Protein AF-L1IEE9-F1 (afdb_monomer)

InterPro domains:
  IPR002931 Transglutaminase-like [PF01841] (19-134)
  IPR038765 Papain-like cysteine peptidase superfamily [SSF54001] (8-140)

Sequence (238 aa):
MPFLLPTSYADSEHEEVQKVAREIGVGVSDDIQAARAVRDWVRRNICYVLDDKDRRASETLRSREGMCTNKANLQVALLRALGVAAGYVLVNVTREAFRVSGVEETLVGQISEPTVHCFCAVYIERYGRFLHFDGTEDLESLEQENLLLEESEDTGETRYKQDFLRGPLGPVQSNIDHLLAWKFPRKIPQELIEEQNSSYRKRRRLQAETQARSFTRHEEASGAASPNGSSDGLAARS

Secondary structure (DSSP, 8-state):
-GGGS--SS--TTSHHHHHHHHHHTTT--SHHHHHHHHHHHHHHHSEE----TT--HHHHHHH-EE-HHHHHHHHHHHHHHTT--EEEEEEEE-THHHHHTT--HHHHTTS-SSEEEEEEEEEEGGGTEEEEE---S-TTGGGSS--SEEE-TTT--EEE-GGGB-SPPPPPBS--HHHHS-PPPP-S-HHHHHHHHHHHHHHHHHHHHHHHHHHHHHHHHHTT--------------

Organism: Guillardia theta (strain CCMP2712) (NCBI:txid905079)

Radius of gyration: 22.08 Å; Cα contacts (8 Å, |Δi|>4): 384; chains: 1; bounding box: 42×66×80 Å

pLDDT: mean 86.49, std 15.38, range [38.91, 98.88]

Solvent-accessible surface area (backbone atoms only — not comparable to full-atom values): 13260 Å² total; per-residue (Å²): 115,68,31,48,53,63,48,88,34,23,40,19,81,40,68,69,38,34,52,52,22,54,63,62,47,63,90,51,87,50,58,56,50,44,50,49,48,46,26,54,45,43,20,75,60,36,46,60,30,81,65,78,65,75,44,30,15,61,53,29,64,72,69,30,44,30,32,44,49,22,50,23,23,29,46,29,14,30,36,21,44,66,72,33,39,23,26,35,32,43,32,32,25,38,53,63,48,43,47,60,70,66,46,54,68,86,54,48,77,72,54,57,77,65,33,83,45,42,31,23,28,36,52,31,74,97,73,75,42,72,44,37,42,60,35,63,66,40,74,67,46,73,75,43,98,62,52,62,60,45,67,38,89,90,67,57,34,42,41,71,46,71,88,35,50,54,75,72,73,46,73,79,33,60,72,61,57,81,69,50,73,61,83,72,85,78,87,71,61,66,66,62,44,50,53,50,32,49,51,39,52,52,51,55,51,54,50,55,55,49,55,54,53,53,52,54,53,53,52,59,62,61,72,73,72,83,82,97,76,89,82,86,80,90,81,88,82,136

Foldseek 3Di:
DLLLDADQQLRLVDPVLLVVLVVLCVVPDFLLSSLVSLLLCLLQQAFEAPDALPHHLVRSNVVSYYHQNNSQSVSSSSCSSVVWRKFKKKFWWALVLVVLLPQDPVVSVVDDPGDIGMAMWTQGVVVRGIAGRRSRRHVVSVVPPDDQWDADPVRRGTDGDPNTGDDDMDDTDSDDVVVSVDDDDDPDDPVSSVVRRVVRVVVSVVVVVVVVVVVVVVVVVVVVDDDPDDDDDDDDDD

Nearest PDB structures (foldseek):
  3isr-assembly1_B  TM=8.641E-01  e=1.710E-08  Cytophaga hutchinsonii ATCC 33406
  9crn-assembly1_A  TM=7.637E-01  e=7.979E-05  Streptococcus pyogenes NZ131
  3s3j-assembly1_A  TM=7.320E-01  e=3.424E-04  Homo sapiens
  6kzb-assembly2_C  TM=7.246E-01  e=7.510E-03  Homo sapiens
  1ex0-assembly1_B  TM=5.413E-01  e=2.631E-03  Homo sapiens

Structure (mmCIF, N/CA/C/O backbone):
data_AF-L1IEE9-F1
#
_entry.id   AF-L1IEE9-F1
#
loop_
_atom_site.group_PDB
_atom_site.id
_atom_site.type_symbol
_atom_site.label_atom_id
_atom_site.label_alt_id
_atom_site.label_comp_id
_atom_site.label_asym_id
_atom_site.label_entity_id
_atom_site.label_seq_id
_atom_site.pdbx_PDB_ins_code
_atom_site.Cartn_x
_atom_site.Cartn_y
_atom_site.Cartn_z
_atom_site.occupancy
_atom_site.B_iso_or_equiv
_atom_site.auth_seq_id
_atom_site.auth_comp_id
_atom_site.auth_asym_id
_atom_site.auth_atom_id
_atom_site.pdbx_PDB_model_num
ATOM 1 N N . MET A 1 1 ? -19.064 -9.144 8.661 1.00 68.25 1 MET A N 1
ATOM 2 C CA . MET A 1 1 ? -18.772 -8.256 7.514 1.00 68.25 1 MET A CA 1
ATOM 3 C C . MET A 1 1 ? -17.497 -8.734 6.828 1.00 68.25 1 MET A C 1
ATOM 5 O O . MET A 1 1 ? -16.486 -8.808 7.515 1.00 68.25 1 MET A O 1
ATOM 9 N N . PRO A 1 2 ? -17.507 -9.071 5.524 1.00 93.94 2 PRO A N 1
ATOM 10 C CA . PRO A 1 2 ? -16.338 -9.645 4.841 1.00 93.94 2 PRO A CA 1
ATOM 11 C C . PRO A 1 2 ? -15.118 -8.705 4.804 1.00 93.94 2 PRO A C 1
ATOM 13 O O . PRO A 1 2 ? -13.990 -9.173 4.729 1.00 93.94 2 PRO A O 1
ATOM 16 N N . PHE A 1 3 ? -15.325 -7.391 4.927 1.00 98.12 3 PHE A N 1
ATOM 17 C CA . PHE A 1 3 ? -14.273 -6.364 4.946 1.00 98.12 3 PHE A CA 1
ATOM 18 C C . PHE A 1 3 ? -13.457 -6.280 6.245 1.00 98.12 3 PHE A C 1
ATOM 20 O O . PHE A 1 3 ? -12.533 -5.477 6.310 1.00 98.12 3 PHE A O 1
ATOM 27 N N . LEU A 1 4 ? -13.791 -7.085 7.259 1.00 98.19 4 LEU A N 1
ATOM 28 C CA . LEU A 1 4 ? -13.032 -7.212 8.512 1.00 98.19 4 LEU A CA 1
ATOM 29 C C . LEU A 1 4 ? -12.263 -8.534 8.611 1.00 98.19 4 LEU A C 1
ATOM 31 O O . LEU A 1 4 ? -11.418 -8.684 9.484 1.00 98.19 4 LEU A O 1
ATOM 35 N N . LEU A 1 5 ? -12.568 -9.503 7.744 1.00 98.19 5 LEU A N 1
ATOM 36 C CA . LEU A 1 5 ? -12.004 -10.846 7.838 1.00 98.19 5 LEU A CA 1
ATOM 37 C C . LEU A 1 5 ? -10.617 -10.911 7.182 1.00 98.19 5 LEU A C 1
ATOM 39 O O . LEU A 1 5 ? -10.390 -10.227 6.177 1.00 98.19 5 LEU A O 1
ATOM 43 N N . PRO A 1 6 ? -9.698 -11.747 7.691 1.00 98.19 6 PRO A N 1
ATOM 44 C CA . PRO A 1 6 ? -8.441 -12.017 7.005 1.00 98.19 6 PRO A CA 1
ATOM 45 C C . PRO A 1 6 ? -8.682 -12.713 5.655 1.00 98.19 6 PRO A C 1
ATOM 47 O O . PRO A 1 6 ? -9.719 -13.335 5.415 1.00 98.19 6 PRO A O 1
ATOM 50 N N . THR A 1 7 ? -7.700 -12.612 4.764 1.00 97.75 7 THR A N 1
ATOM 51 C CA . THR A 1 7 ? -7.634 -13.341 3.481 1.00 97.75 7 THR A CA 1
ATOM 52 C C . THR A 1 7 ? -6.245 -13.955 3.321 1.00 97.75 7 THR A C 1
ATOM 54 O O . THR A 1 7 ? -5.389 -13.753 4.183 1.00 97.75 7 THR A O 1
ATOM 57 N N . SER A 1 8 ? -5.991 -14.686 2.230 1.00 96.62 8 SER A N 1
ATOM 58 C CA . SER A 1 8 ? -4.691 -15.341 2.029 1.00 96.62 8 SER A CA 1
ATOM 59 C C . SER A 1 8 ? -3.544 -14.334 1.942 1.00 96.62 8 SER A C 1
ATOM 61 O O . SER A 1 8 ? -2.448 -14.625 2.419 1.00 96.62 8 SER A O 1
ATOM 63 N N . TYR A 1 9 ? -3.795 -13.158 1.351 1.00 97.12 9 TYR A N 1
ATOM 64 C CA . TYR A 1 9 ? -2.778 -12.117 1.175 1.00 97.12 9 TYR A CA 1
ATOM 65 C C . TYR A 1 9 ? -2.918 -10.917 2.122 1.00 97.12 9 TYR A C 1
ATOM 67 O O . TYR A 1 9 ? -1.918 -10.249 2.370 1.00 97.12 9 TYR A 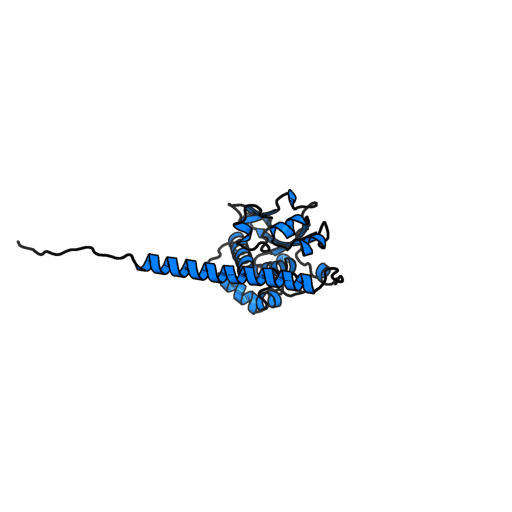O 1
ATOM 75 N N . ALA A 1 10 ? -4.097 -10.656 2.694 1.00 98.06 10 ALA A N 1
ATOM 76 C CA . ALA A 1 10 ? -4.253 -9.751 3.839 1.00 98.06 10 ALA A CA 1
ATOM 77 C C . ALA A 1 10 ? -4.497 -10.556 5.121 1.00 98.06 10 ALA A C 1
ATOM 79 O O . ALA A 1 10 ? -5.629 -10.679 5.597 1.00 98.06 10 ALA A O 1
ATOM 80 N N . ASP A 1 11 ? -3.418 -11.113 5.665 1.00 98.12 11 ASP A N 1
ATOM 81 C CA . ASP A 1 11 ? -3.387 -11.930 6.876 1.00 98.12 11 ASP A CA 1
ATOM 82 C C . ASP A 1 11 ? -3.425 -11.064 8.150 1.00 98.12 11 ASP A C 1
ATOM 84 O O . ASP A 1 11 ? -2.489 -11.034 8.943 1.00 98.12 11 ASP A O 1
ATOM 88 N N . SER A 1 12 ? -4.538 -10.349 8.359 1.00 98.62 12 SER A N 1
ATOM 89 C CA . SER A 1 12 ? -4.737 -9.397 9.472 1.00 98.62 12 SER A CA 1
ATOM 90 C C . SER A 1 12 ? -4.673 -10.008 10.877 1.00 98.62 12 SER A C 1
ATOM 92 O O . SER A 1 12 ? -4.545 -9.283 11.861 1.00 98.62 12 SER A O 1
ATOM 94 N N . GLU A 1 13 ? -4.767 -11.332 10.991 1.00 98.44 13 GLU A N 1
ATOM 95 C CA . GLU A 1 13 ? -4.623 -12.061 12.257 1.00 98.44 13 GLU A CA 1
ATOM 96 C C . GLU A 1 13 ? -3.166 -12.419 12.585 1.00 98.44 13 GLU A C 1
ATOM 98 O O . GLU A 1 13 ? -2.884 -12.901 13.678 1.00 98.44 13 GLU A O 1
ATOM 103 N N . HIS A 1 14 ? -2.224 -12.163 11.671 1.00 98.69 14 HIS A N 1
ATOM 104 C CA . HIS A 1 14 ? -0.808 -12.417 11.909 1.00 98.69 14 HIS A CA 1
ATOM 105 C C . HIS A 1 14 ? -0.263 -11.509 13.024 1.00 98.69 14 HIS A C 1
ATOM 107 O O . HIS A 1 14 ? -0.462 -10.292 13.006 1.00 98.69 14 HIS A O 1
ATOM 113 N N . GLU A 1 15 ? 0.487 -12.081 13.970 1.00 98.56 15 GLU A N 1
ATOM 114 C CA . GLU A 1 15 ? 0.925 -11.392 15.195 1.00 98.56 15 GLU A CA 1
ATOM 115 C C . GLU A 1 15 ? 1.706 -10.097 14.920 1.00 98.56 15 GLU A C 1
ATOM 117 O O . GLU A 1 15 ? 1.434 -9.062 15.531 1.00 98.56 15 GLU A O 1
ATOM 122 N N . GLU A 1 16 ? 2.645 -10.124 13.966 1.00 98.50 16 GLU A N 1
ATOM 123 C CA . GLU A 1 16 ? 3.417 -8.935 13.569 1.00 98.50 16 GLU A CA 1
ATOM 124 C C . GLU A 1 16 ? 2.537 -7.829 12.968 1.00 98.50 16 GLU A C 1
ATOM 126 O O . GLU A 1 16 ? 2.744 -6.652 13.266 1.00 98.50 16 GLU A O 1
ATOM 131 N N . VAL A 1 17 ? 1.528 -8.196 12.168 1.00 98.81 17 VAL A N 1
ATOM 132 C CA . VAL A 1 17 ? 0.589 -7.238 11.567 1.00 98.81 17 VAL A CA 1
ATOM 133 C C . VAL A 1 17 ? -0.249 -6.596 12.665 1.00 98.81 17 VAL A C 1
ATOM 135 O O . VAL A 1 17 ? -0.340 -5.374 12.725 1.00 98.81 17 VAL A O 1
ATOM 138 N N . GLN A 1 18 ? -0.794 -7.391 13.589 1.00 98.75 18 GLN A N 1
ATOM 139 C CA . GLN A 1 18 ? -1.563 -6.864 14.715 1.00 98.75 18 GLN A CA 1
ATOM 140 C C . GLN A 1 18 ? -0.723 -5.981 15.642 1.00 98.75 18 GLN A C 1
ATOM 142 O O . GLN A 1 18 ? -1.221 -4.982 16.161 1.00 98.75 18 GLN A O 1
ATOM 147 N N . LYS A 1 19 ? 0.547 -6.335 15.868 1.00 98.69 19 LYS A N 1
ATOM 148 C CA . LYS A 1 19 ? 1.468 -5.523 16.666 1.00 98.69 19 LYS A CA 1
ATOM 149 C C . LYS A 1 19 ? 1.648 -4.139 16.045 1.00 98.69 19 LYS A C 1
ATOM 151 O O . LYS A 1 19 ? 1.397 -3.147 16.721 1.00 98.69 19 LYS A O 1
ATOM 156 N N . VAL A 1 20 ? 2.010 -4.082 14.765 1.00 98.75 20 VAL A N 1
ATOM 157 C CA . VAL A 1 20 ? 2.212 -2.813 14.051 1.00 98.75 20 VAL A CA 1
ATOM 158 C C . VAL A 1 20 ? 0.908 -2.027 13.935 1.00 98.75 20 VAL A C 1
ATOM 160 O O . VAL A 1 20 ? 0.905 -0.816 14.125 1.00 98.75 20 VAL A O 1
ATOM 163 N N . ALA A 1 21 ? -0.219 -2.701 13.702 1.00 98.75 21 ALA A N 1
ATOM 164 C CA . ALA A 1 21 ? -1.533 -2.071 13.695 1.00 98.75 21 ALA A CA 1
ATOM 165 C C . ALA A 1 21 ? -1.821 -1.358 15.025 1.00 98.75 21 ALA A C 1
ATOM 167 O O . ALA A 1 21 ? -2.138 -0.172 15.019 1.00 98.75 21 ALA A O 1
ATOM 168 N N . ARG A 1 22 ? -1.624 -2.031 16.169 1.00 98.44 22 ARG A N 1
ATOM 169 C CA . ARG A 1 22 ? -1.796 -1.421 17.500 1.00 98.44 22 ARG A CA 1
ATOM 170 C C . ARG A 1 22 ? -0.866 -0.233 17.734 1.00 98.44 22 ARG A C 1
ATOM 172 O O . ARG A 1 22 ? -1.300 0.744 18.330 1.00 98.44 22 ARG A O 1
ATOM 179 N N . GLU A 1 23 ? 0.382 -0.310 17.271 1.00 98.44 23 GLU A N 1
ATOM 180 C CA . GLU A 1 23 ? 1.341 0.800 17.363 1.00 98.44 23 GLU A CA 1
ATOM 181 C C . GLU A 1 23 ? 0.868 2.022 16.560 1.00 98.44 23 GLU A C 1
ATOM 183 O O . GLU A 1 23 ? 0.918 3.141 17.064 1.00 98.44 23 GLU A O 1
ATOM 188 N N . ILE A 1 24 ? 0.352 1.813 15.344 1.00 98.31 24 ILE A N 1
ATOM 189 C CA . ILE A 1 24 ? -0.222 2.883 14.509 1.00 98.31 24 ILE A CA 1
ATOM 190 C C . ILE A 1 24 ? -1.509 3.445 15.130 1.00 98.31 24 ILE A C 1
ATOM 192 O O . ILE A 1 24 ? -1.759 4.643 15.044 1.00 98.31 24 ILE A O 1
ATOM 196 N N . GLY A 1 25 ? -2.327 2.589 15.747 1.00 97.25 25 GLY A N 1
ATOM 197 C CA . GLY A 1 25 ? -3.622 2.950 16.325 1.00 97.25 25 GLY A CA 1
ATOM 198 C C . GLY A 1 25 ? -3.555 3.778 17.611 1.00 97.25 25 GLY A C 1
ATOM 199 O O . GLY A 1 25 ? -4.597 4.197 18.113 1.00 97.25 25 GLY A O 1
ATOM 200 N N . VAL A 1 26 ? -2.368 4.033 18.170 1.00 96.38 26 VAL A N 1
ATOM 201 C CA . VAL A 1 26 ? -2.229 4.879 19.363 1.00 96.38 26 VAL A CA 1
ATOM 202 C C . VAL A 1 26 ? -2.710 6.299 19.051 1.00 96.38 26 VAL A C 1
ATOM 204 O O . VAL A 1 26 ? -2.165 6.978 18.188 1.00 96.38 26 VAL A O 1
ATOM 207 N N . GLY A 1 27 ? -3.730 6.761 19.780 1.00 91.75 27 GLY A N 1
ATOM 208 C CA . GLY A 1 27 ? -4.302 8.102 19.611 1.00 91.75 27 GLY A CA 1
ATOM 209 C C . GLY A 1 27 ? -5.268 8.249 18.430 1.00 91.75 27 GLY A C 1
ATOM 210 O O . GLY A 1 27 ? -5.826 9.327 18.249 1.00 91.75 27 GLY A O 1
ATOM 211 N N . VAL A 1 28 ? -5.506 7.183 17.660 1.00 94.06 28 VAL A N 1
ATOM 212 C CA . VAL A 1 28 ? -6.535 7.150 16.615 1.00 94.06 28 VAL A CA 1
ATOM 213 C C . VAL A 1 28 ? -7.906 6.997 17.267 1.00 94.06 28 VAL A C 1
ATOM 215 O O . VAL A 1 28 ? -8.121 6.087 18.066 1.00 94.06 28 VAL A O 1
ATOM 218 N N . SER A 1 29 ? -8.833 7.890 16.925 1.00 92.06 29 SER A N 1
ATOM 219 C CA . SER A 1 29 ? -10.165 7.944 17.551 1.00 92.06 29 SER A CA 1
ATOM 220 C C . SER A 1 29 ? -11.325 7.590 16.619 1.00 92.06 29 SER A C 1
ATOM 222 O O . SER A 1 29 ? -12.422 7.322 17.104 1.00 92.06 29 SER A O 1
ATOM 224 N N . ASP A 1 30 ? -11.091 7.544 15.306 1.00 95.56 30 ASP A N 1
ATOM 225 C CA . ASP A 1 30 ? -12.100 7.209 14.301 1.00 95.56 30 ASP A CA 1
ATOM 226 C C . ASP A 1 30 ? -11.493 6.494 13.075 1.00 95.56 30 ASP A C 1
ATOM 228 O O . ASP A 1 30 ? -10.273 6.348 12.936 1.00 95.56 30 ASP A O 1
ATOM 232 N N . ASP A 1 31 ? -12.367 6.006 12.193 1.00 96.81 31 ASP A N 1
ATOM 233 C CA . ASP A 1 31 ? -12.014 5.253 10.986 1.00 96.81 31 ASP A CA 1
ATOM 234 C C . ASP A 1 31 ? -11.252 6.084 9.938 1.00 96.81 31 ASP A C 1
ATOM 236 O O . ASP A 1 31 ? -10.360 5.552 9.273 1.00 96.81 31 ASP A O 1
ATOM 240 N N . ILE A 1 32 ? -11.527 7.386 9.823 1.00 96.88 32 ILE A N 1
ATOM 241 C CA . ILE A 1 32 ? -10.786 8.309 8.952 1.00 96.88 32 ILE A CA 1
ATOM 242 C C . ILE A 1 32 ? -9.350 8.473 9.454 1.00 96.88 32 ILE A C 1
ATOM 244 O O . ILE A 1 32 ? -8.401 8.376 8.673 1.00 96.88 32 ILE A O 1
ATOM 248 N N . GLN A 1 33 ? -9.168 8.707 10.752 1.00 97.19 33 GLN A N 1
ATOM 249 C CA . GLN A 1 33 ? -7.854 8.824 11.374 1.00 97.19 33 GLN A CA 1
ATOM 250 C C . GLN A 1 33 ? -7.068 7.523 11.217 1.00 97.19 33 GLN A C 1
ATOM 252 O O . GLN A 1 33 ? -5.892 7.573 10.856 1.00 97.19 33 GLN A O 1
ATOM 257 N N . ALA A 1 34 ? -7.716 6.367 11.393 1.00 98.19 34 ALA A N 1
ATOM 258 C CA . ALA A 1 34 ? -7.097 5.068 11.149 1.00 98.19 34 ALA A CA 1
ATOM 259 C C . ALA A 1 34 ? -6.653 4.925 9.686 1.00 98.19 34 ALA A C 1
ATOM 261 O O . ALA A 1 34 ? -5.510 4.552 9.416 1.00 98.19 34 ALA A O 1
ATOM 262 N N . ALA A 1 35 ? -7.533 5.264 8.739 1.00 98.19 35 ALA A N 1
ATOM 263 C CA . ALA A 1 35 ? -7.256 5.189 7.310 1.00 98.19 35 ALA A CA 1
ATOM 264 C C . ALA A 1 35 ? -6.040 6.036 6.914 1.00 98.19 35 ALA A C 1
ATOM 266 O O . ALA A 1 35 ? -5.141 5.538 6.230 1.00 98.19 35 ALA A O 1
ATOM 267 N N . ARG A 1 36 ? -5.974 7.283 7.395 1.00 96.69 36 ARG A N 1
ATOM 268 C CA . ARG A 1 36 ? -4.852 8.203 7.153 1.00 96.69 36 ARG A CA 1
ATOM 269 C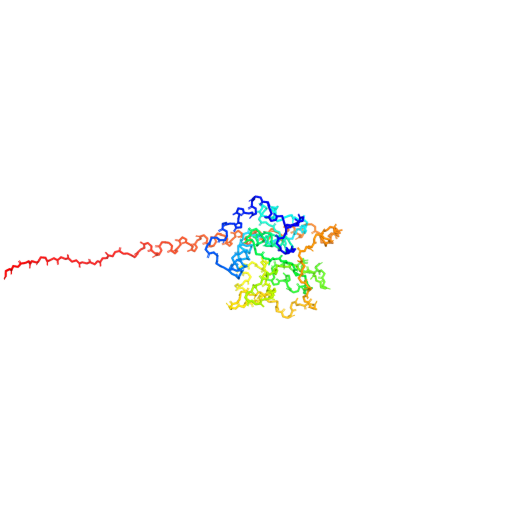 C . ARG A 1 36 ? -3.568 7.707 7.810 1.00 96.69 36 ARG A C 1
ATOM 271 O O . ARG A 1 36 ? -2.558 7.564 7.127 1.00 96.69 36 ARG A O 1
ATOM 278 N N . ALA A 1 37 ? -3.616 7.366 9.098 1.00 97.38 37 ALA A N 1
ATOM 279 C CA . ALA A 1 37 ? -2.445 6.921 9.850 1.00 97.38 37 ALA A CA 1
ATOM 280 C C . ALA A 1 37 ? -1.815 5.661 9.239 1.00 97.38 37 ALA A C 1
ATOM 282 O O . ALA A 1 37 ? -0.598 5.609 9.045 1.00 97.38 37 ALA A O 1
ATOM 283 N N . VAL A 1 38 ? -2.635 4.669 8.871 1.00 98.50 38 VAL A N 1
ATOM 284 C CA . VAL A 1 38 ? -2.151 3.438 8.235 1.00 98.50 38 VAL A CA 1
ATOM 285 C C . VAL A 1 38 ? -1.627 3.712 6.825 1.00 98.50 38 VAL A C 1
ATOM 287 O O . VAL A 1 38 ? -0.539 3.239 6.494 1.00 98.50 38 VAL A O 1
ATOM 290 N N . ARG A 1 39 ? -2.339 4.492 5.998 1.00 97.25 39 ARG A N 1
ATOM 291 C CA . ARG A 1 39 ? -1.866 4.884 4.658 1.00 97.25 39 ARG A CA 1
ATOM 292 C C . ARG A 1 39 ? -0.498 5.555 4.742 1.00 97.25 39 ARG A C 1
ATOM 294 O O . ARG A 1 39 ? 0.439 5.125 4.074 1.00 97.25 39 ARG A O 1
ATOM 301 N N . ASP A 1 40 ? -0.363 6.566 5.591 1.00 95.06 40 ASP A N 1
ATOM 302 C CA . ASP A 1 40 ? 0.868 7.344 5.722 1.00 95.06 40 ASP A CA 1
ATOM 303 C C . ASP A 1 40 ? 1.997 6.505 6.319 1.00 95.06 40 ASP A C 1
ATOM 305 O O . ASP A 1 40 ? 3.164 6.677 5.961 1.00 95.06 40 ASP A O 1
ATOM 309 N N . TRP A 1 41 ? 1.677 5.563 7.208 1.00 96.75 41 TRP A N 1
ATOM 310 C CA . TRP A 1 41 ? 2.644 4.578 7.673 1.00 96.75 41 TRP A CA 1
ATOM 311 C C . TRP A 1 41 ? 3.128 3.692 6.519 1.00 96.75 41 TRP A C 1
ATOM 313 O O . TRP A 1 41 ? 4.337 3.554 6.348 1.00 96.75 41 TRP A O 1
ATOM 323 N N . VAL A 1 42 ? 2.237 3.155 5.678 1.00 97.12 42 VAL A N 1
ATOM 324 C CA . VAL A 1 42 ? 2.606 2.317 4.519 1.00 97.12 42 VAL A CA 1
ATOM 325 C C . VAL A 1 42 ? 3.430 3.096 3.488 1.00 97.12 42 VAL A C 1
ATOM 327 O O . VAL A 1 42 ? 4.417 2.560 2.975 1.00 97.12 42 VAL A O 1
ATOM 330 N N . ARG A 1 43 ? 3.081 4.359 3.210 1.00 93.06 43 ARG A N 1
ATOM 331 C CA . ARG A 1 43 ? 3.855 5.252 2.326 1.00 93.06 43 ARG A CA 1
ATOM 332 C C . ARG A 1 43 ? 5.282 5.456 2.832 1.00 93.06 43 ARG A C 1
ATOM 334 O O . ARG A 1 43 ? 6.225 5.387 2.055 1.00 93.06 43 ARG A O 1
ATOM 341 N N . ARG A 1 44 ? 5.452 5.660 4.142 1.00 91.81 44 ARG A N 1
ATOM 342 C CA . ARG A 1 44 ? 6.769 5.894 4.762 1.00 91.81 44 ARG A CA 1
ATOM 343 C C . ARG A 1 44 ? 7.611 4.635 4.904 1.00 91.81 44 ARG A C 1
ATOM 345 O O . ARG A 1 44 ? 8.825 4.682 4.747 1.00 91.81 44 ARG A O 1
ATOM 352 N N . ASN A 1 45 ? 6.979 3.520 5.252 1.00 93.88 45 ASN A N 1
ATOM 353 C CA . ASN A 1 45 ? 7.688 2.345 5.751 1.00 93.88 45 ASN A CA 1
ATOM 354 C C . ASN A 1 45 ? 7.908 1.256 4.702 1.00 93.88 45 ASN A C 1
ATOM 356 O O . ASN A 1 45 ? 8.669 0.331 4.974 1.00 93.88 45 ASN A O 1
ATOM 360 N N . ILE A 1 46 ? 7.244 1.332 3.545 1.00 94.69 46 ILE A N 1
ATOM 361 C CA . ILE A 1 46 ? 7.315 0.299 2.506 1.00 94.69 46 ILE A CA 1
ATOM 362 C C . ILE A 1 46 ? 7.830 0.922 1.215 1.00 94.69 46 ILE A C 1
ATOM 364 O O . ILE A 1 46 ? 7.130 1.716 0.587 1.00 94.69 46 ILE A O 1
ATOM 368 N N . CYS A 1 47 ? 9.062 0.601 0.825 1.00 93.06 47 CYS A N 1
ATOM 369 C CA . CYS A 1 47 ? 9.652 1.053 -0.434 1.00 93.06 47 CYS A CA 1
ATOM 370 C C . CYS A 1 47 ? 8.903 0.440 -1.620 1.00 93.06 47 CYS A C 1
ATOM 372 O O . CYS A 1 47 ? 8.649 -0.769 -1.645 1.00 93.06 47 CYS A O 1
ATOM 374 N N . TYR A 1 48 ? 8.529 1.278 -2.587 1.00 91.88 48 TYR A N 1
ATOM 375 C CA . TYR A 1 48 ? 7.959 0.781 -3.828 1.00 91.88 48 TYR A CA 1
ATOM 376 C C . TYR A 1 48 ? 9.043 0.077 -4.645 1.00 91.88 48 TYR A C 1
ATOM 378 O O . TYR A 1 48 ? 10.080 0.661 -4.940 1.00 91.88 48 TYR A O 1
ATOM 386 N N . VAL A 1 49 ? 8.797 -1.173 -5.020 1.00 92.12 49 VAL A N 1
ATOM 387 C CA . VAL A 1 49 ? 9.655 -1.945 -5.928 1.00 92.12 49 VAL A CA 1
ATOM 388 C C . VAL A 1 49 ? 8.777 -2.727 -6.892 1.00 92.12 49 VAL A C 1
ATOM 390 O O . VAL A 1 49 ? 7.645 -3.085 -6.571 1.00 92.12 49 VAL A O 1
ATOM 393 N N . LEU A 1 50 ? 9.297 -3.013 -8.076 1.00 89.44 50 LEU A N 1
ATOM 394 C CA . LEU A 1 50 ? 8.680 -3.928 -9.020 1.00 89.44 50 LEU A CA 1
ATOM 395 C C . LEU A 1 50 ? 8.973 -5.362 -8.594 1.00 89.44 50 LEU A C 1
ATOM 397 O O . LEU A 1 50 ? 10.117 -5.816 -8.625 1.00 89.44 50 LEU A O 1
ATOM 401 N N . ASP A 1 51 ? 7.930 -6.081 -8.202 1.00 83.75 51 ASP A N 1
ATOM 402 C CA . ASP A 1 51 ? 8.056 -7.385 -7.561 1.00 83.75 51 ASP A CA 1
ATOM 403 C C . ASP A 1 51 ? 6.851 -8.281 -7.856 1.00 83.75 51 ASP A C 1
ATOM 405 O O . ASP A 1 51 ? 5.958 -7.910 -8.619 1.00 83.75 51 ASP A O 1
ATOM 409 N N . ASP A 1 52 ? 6.849 -9.490 -7.301 1.00 82.69 52 ASP A N 1
ATOM 410 C CA . ASP A 1 52 ? 5.719 -10.392 -7.426 1.00 82.69 52 ASP A CA 1
ATOM 411 C C . ASP A 1 52 ? 4.544 -9.895 -6.576 1.00 82.69 52 ASP A C 1
ATOM 413 O O . ASP A 1 52 ? 4.658 -9.531 -5.401 1.00 82.69 52 ASP A O 1
ATOM 417 N N . LYS A 1 53 ? 3.362 -9.918 -7.190 1.00 81.75 53 LYS A N 1
ATOM 418 C CA . LYS A 1 53 ? 2.107 -9.481 -6.571 1.00 81.75 53 LYS A CA 1
ATOM 419 C C . LYS A 1 53 ? 1.608 -10.409 -5.452 1.00 81.75 53 LYS A C 1
ATOM 421 O O . LYS A 1 53 ? 0.669 -10.043 -4.754 1.00 81.75 53 LYS A O 1
ATOM 426 N N . ASP A 1 54 ? 2.188 -11.601 -5.293 1.00 84.31 54 ASP A N 1
ATOM 427 C CA . ASP A 1 54 ? 1.684 -12.693 -4.448 1.00 84.31 54 ASP A CA 1
ATOM 428 C C . ASP A 1 54 ? 2.356 -12.786 -3.066 1.00 84.31 54 ASP A C 1
ATOM 430 O O . ASP A 1 54 ? 2.416 -13.862 -2.475 1.00 84.31 54 ASP A O 1
ATOM 434 N N . ARG A 1 55 ? 2.807 -11.658 -2.505 1.00 92.00 55 ARG A N 1
ATOM 435 C CA . ARG A 1 55 ? 3.233 -11.604 -1.096 1.00 92.00 55 ARG A CA 1
ATOM 436 C C . ARG A 1 55 ? 2.072 -11.334 -0.158 1.00 92.00 55 ARG A C 1
ATOM 438 O O . ARG A 1 55 ? 1.231 -10.466 -0.422 1.00 92.00 55 ARG A O 1
ATOM 445 N N . ARG A 1 56 ? 2.087 -12.028 0.977 1.00 96.81 56 ARG A N 1
ATOM 446 C CA . ARG A 1 56 ? 1.225 -11.738 2.124 1.00 96.81 56 ARG A CA 1
ATOM 447 C C . ARG A 1 56 ? 1.573 -10.379 2.732 1.00 96.81 56 ARG A C 1
ATOM 449 O O . ARG A 1 56 ? 2.683 -9.859 2.560 1.00 96.81 56 ARG A O 1
ATOM 456 N N . ALA A 1 57 ? 0.637 -9.807 3.479 1.00 98.12 57 ALA A N 1
ATOM 457 C CA . ALA A 1 57 ? 0.858 -8.570 4.211 1.00 98.12 57 ALA A CA 1
ATOM 458 C C . ALA A 1 57 ? 2.008 -8.724 5.216 1.00 98.12 57 ALA A C 1
ATOM 460 O O . ALA A 1 57 ? 2.905 -7.883 5.235 1.00 98.12 57 ALA A O 1
ATOM 461 N N . SER A 1 58 ? 2.052 -9.825 5.971 1.00 98.50 58 SER A N 1
ATOM 462 C CA . SER A 1 58 ? 3.162 -10.139 6.889 1.00 98.50 58 SER A CA 1
ATOM 463 C C . SER A 1 58 ? 4.534 -10.221 6.199 1.00 98.50 58 SER A C 1
ATOM 465 O O . SER A 1 58 ? 5.543 -9.765 6.733 1.00 98.50 58 SER A O 1
ATOM 467 N N . GLU A 1 59 ? 4.603 -10.757 4.981 1.00 97.94 59 GLU A N 1
ATOM 468 C CA . GLU A 1 59 ? 5.843 -10.815 4.195 1.00 97.94 59 GLU A CA 1
ATOM 469 C C . GLU A 1 59 ? 6.274 -9.429 3.721 1.00 97.94 59 GLU A C 1
ATOM 471 O O . GLU A 1 59 ? 7.442 -9.073 3.861 1.00 97.94 59 GLU A O 1
ATOM 476 N N . THR A 1 60 ? 5.322 -8.628 3.239 1.00 97.81 60 THR A N 1
ATOM 477 C CA . THR A 1 60 ? 5.553 -7.232 2.833 1.00 97.81 60 THR A CA 1
ATOM 478 C C . THR A 1 60 ? 6.021 -6.382 4.017 1.00 97.81 60 THR A C 1
ATOM 480 O O . THR A 1 60 ? 6.915 -5.546 3.888 1.00 97.81 60 THR A O 1
ATOM 483 N N . LEU A 1 61 ? 5.449 -6.618 5.200 1.00 98.38 61 LEU A N 1
ATOM 484 C CA . LEU A 1 61 ? 5.840 -5.956 6.439 1.00 98.38 61 LEU A CA 1
ATOM 485 C C . LEU A 1 61 ? 7.288 -6.283 6.833 1.00 98.38 61 LEU A C 1
ATOM 487 O O . LEU A 1 61 ? 8.025 -5.391 7.257 1.00 98.38 61 LEU A O 1
ATOM 491 N N . ARG A 1 62 ? 7.704 -7.545 6.683 1.00 97.94 62 ARG A N 1
ATOM 492 C CA . ARG A 1 62 ? 9.073 -7.984 6.989 1.00 97.94 62 ARG A CA 1
ATOM 493 C C . ARG A 1 62 ? 10.088 -7.496 5.960 1.00 97.94 62 ARG A C 1
ATOM 495 O O . ARG A 1 62 ? 11.154 -7.034 6.354 1.00 97.94 62 ARG A O 1
ATOM 502 N N . SER A 1 63 ? 9.766 -7.571 4.666 1.00 96.25 63 SER A N 1
ATOM 503 C CA . SER A 1 63 ? 10.668 -7.125 3.595 1.00 96.25 63 SER A CA 1
ATOM 504 C C . SER A 1 63 ? 10.809 -5.607 3.534 1.00 96.25 63 SER A C 1
ATOM 506 O O . SER A 1 63 ? 11.836 -5.125 3.071 1.00 96.25 63 SER A O 1
ATOM 508 N N . ARG A 1 64 ? 9.785 -4.862 3.983 1.00 95.88 64 ARG A N 1
ATOM 509 C CA . ARG A 1 64 ? 9.670 -3.399 3.837 1.00 95.88 64 ARG A CA 1
ATOM 510 C C . ARG A 1 64 ? 9.677 -2.932 2.380 1.00 95.88 64 ARG A C 1
ATOM 512 O O . ARG A 1 64 ? 9.973 -1.773 2.095 1.00 95.88 64 ARG A O 1
ATOM 519 N N . GLU A 1 65 ? 9.294 -3.817 1.464 1.00 94.88 65 GLU A N 1
ATOM 520 C CA . GLU A 1 65 ? 9.324 -3.581 0.022 1.00 94.88 65 GLU A CA 1
ATOM 521 C C . GLU A 1 65 ? 8.156 -4.280 -0.689 1.00 94.88 65 GLU A C 1
ATOM 523 O O . GLU A 1 65 ? 7.842 -5.439 -0.392 1.00 94.88 65 GLU A O 1
ATOM 528 N N . GLY A 1 66 ? 7.545 -3.603 -1.665 1.00 94.12 66 GLY A N 1
ATOM 529 C CA . GLY A 1 66 ? 6.572 -4.207 -2.578 1.00 94.12 66 GLY A CA 1
ATOM 530 C C . GLY A 1 66 ? 5.936 -3.216 -3.556 1.00 94.12 66 GLY A C 1
ATOM 531 O O . GLY A 1 66 ? 6.066 -2.003 -3.397 1.00 94.12 66 GLY A O 1
ATOM 532 N N . MET A 1 67 ? 5.225 -3.735 -4.559 1.00 92.31 67 MET A N 1
ATOM 533 C CA . MET A 1 67 ? 4.461 -2.925 -5.519 1.00 92.31 67 MET A CA 1
ATOM 534 C C . MET A 1 67 ? 3.068 -2.567 -4.973 1.00 92.31 67 MET A C 1
ATOM 536 O O . MET A 1 67 ? 2.725 -2.895 -3.832 1.00 92.31 67 MET A O 1
ATOM 540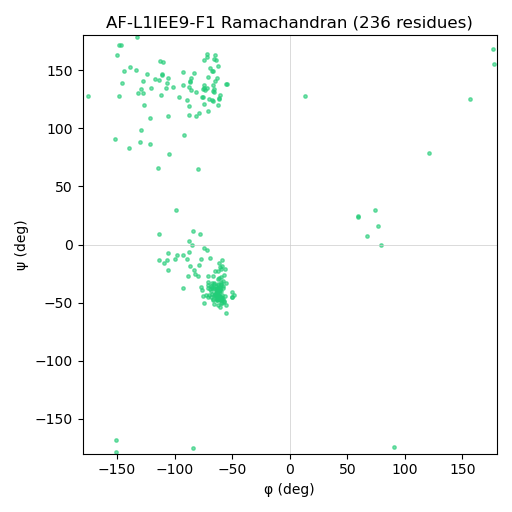 N N . CYS A 1 68 ? 2.235 -1.922 -5.799 1.00 93.94 68 CYS A N 1
ATOM 541 C CA . CYS A 1 68 ? 0.900 -1.450 -5.416 1.00 93.94 68 CYS A CA 1
ATOM 542 C C . CYS A 1 68 ? 0.044 -2.529 -4.739 1.00 93.94 68 CYS A C 1
ATOM 544 O O . CYS A 1 68 ? -0.515 -2.296 -3.672 1.00 93.94 68 CYS A O 1
ATOM 546 N N . THR A 1 69 ? 0.025 -3.750 -5.279 1.00 95.50 69 THR A N 1
ATOM 547 C CA . THR A 1 69 ? -0.738 -4.863 -4.704 1.00 95.50 69 THR A CA 1
ATOM 548 C C . THR A 1 69 ? -0.238 -5.286 -3.323 1.00 95.50 69 THR A C 1
ATOM 550 O O . THR A 1 69 ? -1.047 -5.496 -2.423 1.00 95.50 69 THR A O 1
ATOM 553 N N . ASN A 1 70 ? 1.080 -5.375 -3.117 1.00 96.25 70 ASN A N 1
ATOM 554 C CA . ASN A 1 70 ? 1.644 -5.759 -1.820 1.00 96.25 70 ASN A CA 1
ATOM 555 C C . ASN A 1 70 ? 1.374 -4.673 -0.766 1.00 96.25 70 ASN A C 1
ATOM 557 O O . ASN A 1 70 ? 0.967 -4.973 0.357 1.00 96.25 70 ASN A O 1
ATOM 561 N N . LYS A 1 71 ? 1.542 -3.400 -1.150 1.00 97.50 71 LYS A N 1
ATOM 562 C CA . LYS A 1 71 ? 1.236 -2.244 -0.297 1.00 97.50 71 LYS A CA 1
ATOM 563 C C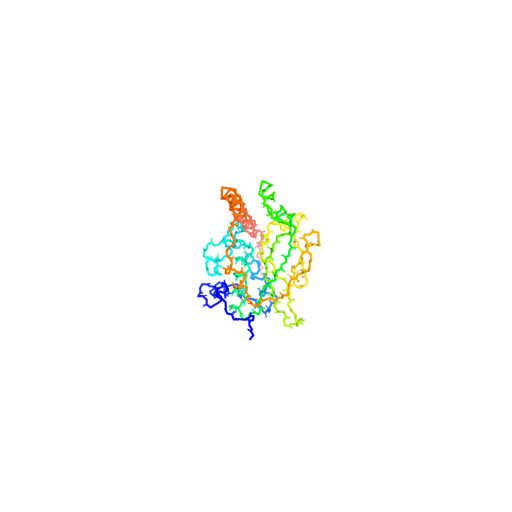 . LYS A 1 71 ? -0.253 -2.200 0.058 1.00 97.50 71 LYS A C 1
ATOM 565 O O . LYS A 1 71 ? -0.576 -2.036 1.231 1.00 97.50 71 LYS A O 1
ATOM 570 N N . ALA A 1 72 ? -1.146 -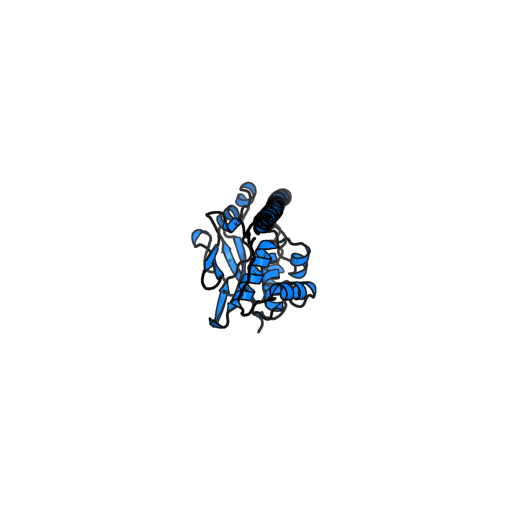2.441 -0.905 1.00 98.00 72 ALA A N 1
ATOM 571 C CA . ALA A 1 72 ? -2.586 -2.535 -0.665 1.00 98.00 72 ALA A CA 1
ATOM 572 C C . ALA A 1 72 ? -2.942 -3.701 0.273 1.00 98.00 72 ALA A C 1
ATOM 574 O O . ALA A 1 72 ? -3.720 -3.508 1.203 1.00 98.00 72 ALA A O 1
ATOM 575 N N . ASN A 1 73 ? -2.341 -4.882 0.084 1.00 98.25 73 ASN A N 1
ATOM 576 C CA . ASN A 1 73 ? -2.529 -6.032 0.976 1.00 98.25 73 ASN A CA 1
ATOM 577 C C . ASN A 1 73 ? -2.151 -5.696 2.418 1.00 98.25 73 ASN A C 1
ATOM 579 O O . ASN A 1 73 ? -2.936 -5.946 3.333 1.00 98.25 73 ASN A O 1
ATOM 583 N N . LEU A 1 74 ? -0.979 -5.086 2.622 1.00 98.69 74 LEU A N 1
ATOM 584 C CA . LEU A 1 74 ? -0.537 -4.674 3.950 1.00 98.69 74 LEU A CA 1
ATOM 585 C C . LEU A 1 74 ? -1.444 -3.603 4.557 1.00 98.69 74 LEU A C 1
ATOM 587 O O . LEU A 1 74 ? -1.828 -3.717 5.718 1.00 98.69 74 LEU A O 1
ATOM 591 N N . GLN A 1 75 ? -1.827 -2.596 3.776 1.00 98.81 75 GLN A N 1
ATOM 592 C CA . GLN A 1 75 ? -2.707 -1.529 4.241 1.00 98.81 75 GLN A CA 1
ATOM 593 C C . GLN A 1 75 ? -4.071 -2.073 4.691 1.00 98.81 75 GLN A C 1
ATOM 595 O O . GLN A 1 75 ? -4.530 -1.754 5.788 1.00 98.81 75 GLN A O 1
ATOM 600 N N . VAL A 1 76 ? -4.685 -2.947 3.886 1.00 98.81 76 VAL A N 1
ATOM 601 C CA . VAL A 1 76 ? -5.947 -3.620 4.225 1.00 98.81 76 VAL A CA 1
ATOM 602 C C . VAL A 1 76 ? -5.784 -4.484 5.476 1.00 98.81 76 VAL A C 1
ATOM 604 O O . VAL A 1 76 ? -6.632 -4.425 6.364 1.00 98.81 76 VAL A O 1
ATOM 607 N N . ALA A 1 77 ? -4.699 -5.255 5.590 1.00 98.81 77 ALA A N 1
ATOM 608 C CA . ALA A 1 77 ? -4.467 -6.117 6.747 1.00 98.81 77 ALA A CA 1
ATOM 609 C C . ALA A 1 77 ? -4.302 -5.321 8.054 1.00 98.81 77 ALA A C 1
ATOM 611 O O . ALA A 1 77 ? -4.896 -5.687 9.068 1.00 98.81 77 ALA A O 1
ATOM 612 N N . LEU A 1 78 ? -3.550 -4.215 8.022 1.00 98.88 78 LEU A N 1
ATOM 613 C CA . LEU A 1 78 ? -3.354 -3.325 9.171 1.00 98.88 78 LEU A CA 1
ATOM 614 C C . LEU A 1 78 ? -4.670 -2.673 9.620 1.00 98.88 78 LEU A C 1
ATOM 616 O O . LEU A 1 78 ? -4.962 -2.646 10.812 1.00 98.88 78 LEU A O 1
ATOM 620 N N . LEU A 1 79 ? -5.495 -2.200 8.679 1.00 98.81 79 LEU A N 1
ATOM 621 C CA . LEU A 1 79 ? -6.804 -1.614 8.994 1.00 98.81 79 LEU A CA 1
ATOM 622 C C . LEU A 1 79 ? -7.769 -2.643 9.585 1.00 98.81 79 LEU A C 1
ATOM 624 O O . LEU A 1 79 ? -8.414 -2.378 10.597 1.00 98.81 79 LEU A O 1
ATOM 628 N N . ARG A 1 80 ? -7.821 -3.848 9.012 1.00 98.75 80 ARG A N 1
ATOM 629 C CA . ARG A 1 80 ? -8.645 -4.939 9.550 1.00 98.75 80 ARG A CA 1
ATOM 630 C C . ARG A 1 80 ? -8.208 -5.353 10.950 1.00 98.75 80 ARG A C 1
ATOM 632 O O . ARG A 1 80 ? -9.061 -5.601 11.794 1.00 98.75 80 ARG A O 1
ATOM 639 N N . ALA A 1 81 ? -6.902 -5.360 11.222 1.00 98.69 81 ALA A N 1
ATOM 640 C CA . ALA A 1 81 ? -6.363 -5.617 12.557 1.00 98.69 81 ALA A CA 1
ATOM 641 C C . ALA A 1 81 ? -6.739 -4.529 13.586 1.00 98.69 81 ALA A C 1
ATOM 643 O O . ALA A 1 81 ? -6.777 -4.814 14.781 1.00 98.69 81 ALA A O 1
ATOM 644 N N .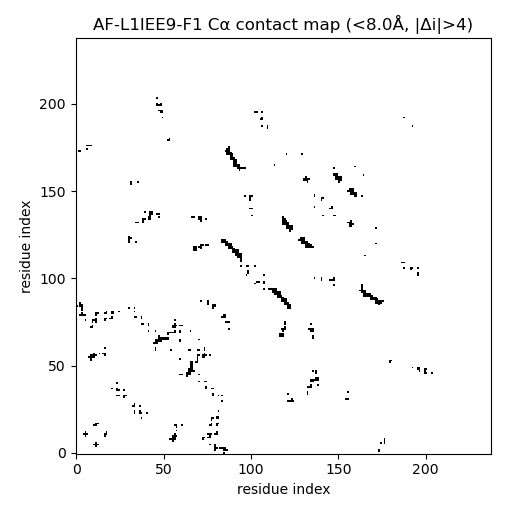 LEU A 1 82 ? -7.063 -3.312 13.132 1.00 98.31 82 LEU A N 1
ATOM 645 C CA . LEU A 1 82 ? -7.644 -2.235 13.947 1.00 98.31 82 LEU A CA 1
ATOM 646 C C . LEU A 1 82 ? -9.175 -2.317 14.076 1.00 98.31 82 LEU A C 1
ATOM 648 O O . LEU A 1 82 ? -9.777 -1.462 14.718 1.00 98.31 82 LEU A O 1
ATOM 652 N N . GLY A 1 83 ? -9.824 -3.312 13.465 1.00 97.62 83 GLY A N 1
ATOM 653 C CA . GLY A 1 83 ? -11.284 -3.403 13.421 1.00 97.62 83 GLY A CA 1
ATOM 654 C C . GLY A 1 83 ? -11.936 -2.444 12.419 1.00 97.62 83 GLY A C 1
ATOM 655 O O . GLY A 1 83 ? -13.146 -2.237 12.478 1.00 97.62 83 GLY A O 1
ATOM 656 N N . VAL A 1 84 ? -11.163 -1.880 11.486 1.00 98.38 84 VAL A N 1
ATOM 657 C CA . VAL A 1 84 ? -11.651 -0.955 10.457 1.00 98.38 84 VAL A CA 1
ATOM 658 C C . VAL A 1 84 ? -11.923 -1.717 9.160 1.00 98.38 84 VAL A C 1
ATOM 660 O O . VAL A 1 84 ? -11.067 -2.436 8.639 1.00 98.38 84 VAL A O 1
ATOM 663 N N . ALA A 1 85 ? -13.135 -1.571 8.621 1.00 98.56 85 ALA A N 1
ATOM 664 C CA . ALA A 1 85 ? -13.554 -2.274 7.414 1.00 98.56 85 ALA A CA 1
ATOM 665 C C . ALA A 1 85 ? -12.826 -1.724 6.176 1.00 98.56 85 ALA A C 1
ATOM 667 O O . ALA A 1 85 ? -13.039 -0.583 5.766 1.00 98.56 85 ALA A O 1
ATOM 668 N N . ALA A 1 86 ? -11.999 -2.564 5.554 1.00 98.81 86 ALA A N 1
ATOM 669 C CA . ALA A 1 86 ? -11.154 -2.186 4.425 1.00 98.81 86 ALA A CA 1
ATOM 670 C C . ALA A 1 86 ? -11.220 -3.209 3.285 1.00 98.81 86 ALA A C 1
ATOM 672 O O . ALA A 1 86 ? -11.423 -4.409 3.501 1.00 98.81 86 ALA A O 1
ATOM 673 N N . GLY A 1 87 ? -11.037 -2.737 2.056 1.00 98.50 87 GLY A N 1
ATOM 674 C CA . GLY A 1 87 ? -11.060 -3.534 0.836 1.00 98.50 87 GLY A CA 1
ATOM 675 C C . GLY A 1 87 ? -10.172 -2.949 -0.255 1.00 98.50 87 GLY A C 1
ATOM 676 O O . GLY A 1 87 ? -9.373 -2.047 -0.017 1.00 98.50 87 GLY A O 1
ATOM 677 N N . TYR A 1 88 ? -10.325 -3.480 -1.459 1.00 98.50 88 TYR A N 1
ATOM 678 C CA . TYR A 1 88 ? -9.478 -3.193 -2.606 1.00 98.50 88 TYR A CA 1
ATOM 679 C C . TYR A 1 88 ? -10.282 -2.544 -3.718 1.00 98.50 88 TYR A C 1
ATOM 681 O O . TYR A 1 88 ? -11.413 -2.952 -3.985 1.00 98.50 88 TYR A O 1
ATOM 689 N N . VAL A 1 89 ? -9.668 -1.597 -4.414 1.00 98.00 89 VAL A N 1
ATOM 690 C CA . VAL A 1 89 ? -10.176 -1.051 -5.670 1.00 98.00 89 VAL A CA 1
ATOM 691 C C . VAL A 1 89 ? -9.140 -1.302 -6.750 1.00 98.00 89 VAL A C 1
ATOM 693 O O . VAL A 1 89 ? -7.943 -1.103 -6.539 1.00 98.00 89 VAL A O 1
ATOM 696 N N . LEU A 1 90 ? -9.617 -1.764 -7.903 1.00 96.19 90 LEU A N 1
ATOM 697 C CA . LEU A 1 90 ? -8.807 -1.923 -9.100 1.00 96.19 90 LEU A CA 1
ATOM 698 C C . LEU A 1 90 ? -9.181 -0.842 -10.100 1.00 96.19 90 LEU A C 1
ATOM 700 O O . LEU A 1 90 ? -10.360 -0.542 -10.292 1.00 96.19 90 LEU A O 1
ATOM 704 N N . VAL A 1 91 ? -8.177 -0.289 -10.761 1.00 94.81 91 VAL A N 1
ATOM 705 C CA . VAL A 1 91 ? -8.361 0.735 -11.782 1.00 94.81 91 VAL A CA 1
ATOM 706 C C . VAL A 1 91 ? -7.336 0.552 -12.888 1.00 94.81 91 VAL A C 1
ATOM 708 O O . VAL A 1 91 ? -6.232 0.070 -12.657 1.00 94.81 91 VAL A O 1
ATOM 711 N N . ASN A 1 92 ? -7.705 0.924 -14.104 1.00 94.94 92 ASN A N 1
ATOM 712 C CA . ASN A 1 92 ? -6.778 0.979 -15.221 1.00 94.94 92 ASN A CA 1
ATOM 713 C C . ASN A 1 92 ? -6.143 2.369 -15.264 1.00 94.94 92 ASN A C 1
ATOM 715 O O . ASN A 1 92 ? -6.858 3.370 -15.348 1.00 94.94 92 ASN A O 1
ATOM 719 N N . VAL A 1 93 ? -4.814 2.420 -15.228 1.00 92.62 93 VAL A N 1
ATOM 720 C CA . VAL A 1 93 ? -4.038 3.658 -15.334 1.00 92.62 93 VAL A CA 1
ATOM 721 C C . VAL A 1 93 ? -3.243 3.714 -16.632 1.00 92.62 93 VAL A C 1
ATOM 723 O O . VAL A 1 93 ? -2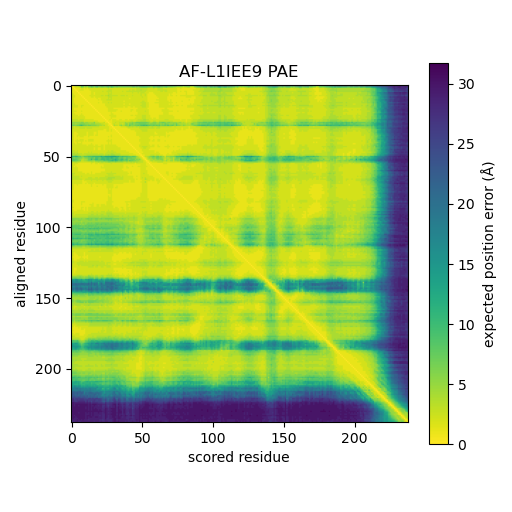.963 2.691 -17.271 1.00 92.62 93 VAL A O 1
ATOM 726 N N . THR A 1 94 ? -2.898 4.931 -17.036 1.00 91.94 94 THR A N 1
ATOM 727 C CA . THR A 1 94 ? -2.014 5.188 -18.173 1.00 91.94 94 THR A CA 1
ATOM 728 C C . THR A 1 94 ? -0.580 4.815 -17.856 1.00 91.94 94 THR A C 1
ATOM 730 O O . THR A 1 94 ? -0.173 4.696 -16.700 1.00 91.94 94 THR A O 1
ATOM 733 N N . ARG A 1 95 ? 0.228 4.699 -18.907 1.00 89.06 95 ARG A N 1
ATOM 734 C CA . ARG A 1 95 ? 1.674 4.569 -18.759 1.00 89.06 95 ARG A CA 1
ATOM 735 C C . ARG A 1 95 ? 2.302 5.809 -18.100 1.00 89.06 95 ARG A C 1
ATOM 737 O O . ARG A 1 95 ? 3.286 5.674 -17.381 1.00 89.06 95 ARG A O 1
ATOM 744 N N . GLU A 1 96 ? 1.706 6.990 -18.284 1.00 87.31 96 GLU A N 1
ATOM 745 C CA . GLU A 1 96 ? 2.164 8.244 -17.666 1.00 87.31 96 GLU A CA 1
ATOM 746 C C . GLU A 1 96 ? 2.196 8.168 -16.134 1.00 87.31 96 GLU A C 1
ATOM 748 O O . GLU A 1 96 ? 3.133 8.671 -15.519 1.00 87.31 96 GLU A O 1
ATOM 753 N N . ALA A 1 97 ? 1.240 7.461 -15.518 1.00 87.19 97 ALA A N 1
ATOM 754 C CA . ALA A 1 97 ? 1.200 7.260 -14.068 1.00 87.19 97 ALA A CA 1
ATOM 755 C C . ALA A 1 97 ? 2.505 6.649 -13.517 1.00 87.19 97 ALA A C 1
ATOM 757 O O . ALA A 1 97 ? 2.939 6.971 -12.411 1.00 87.19 97 ALA A O 1
ATOM 758 N N . PHE A 1 98 ? 3.170 5.796 -14.301 1.00 84.94 98 PHE A N 1
ATOM 759 C CA . PHE A 1 98 ? 4.443 5.182 -13.923 1.00 84.94 98 PHE A CA 1
ATOM 760 C C . PHE A 1 98 ? 5.619 6.142 -14.077 1.00 84.94 98 PHE A C 1
ATOM 762 O O . PHE A 1 98 ? 6.519 6.131 -13.238 1.00 84.94 98 PHE A O 1
ATOM 769 N N . ARG A 1 99 ? 5.599 6.997 -15.106 1.00 84.75 99 ARG A N 1
ATOM 770 C CA . ARG A 1 99 ? 6.638 8.010 -15.313 1.00 84.75 99 ARG A CA 1
ATOM 771 C C . ARG A 1 99 ? 6.655 9.012 -14.162 1.00 84.75 99 ARG A C 1
ATOM 773 O O . ARG A 1 99 ? 7.712 9.244 -13.582 1.00 84.75 99 ARG A O 1
ATOM 780 N N . VAL A 1 100 ? 5.489 9.530 -13.769 1.00 81.19 100 VAL A N 1
ATOM 781 C CA . VAL A 1 100 ? 5.384 10.453 -12.621 1.00 81.19 100 VAL A CA 1
ATOM 782 C C . VAL A 1 100 ? 5.718 9.770 -11.291 1.00 81.19 100 VAL A C 1
ATOM 784 O O . VAL A 1 100 ? 6.277 10.397 -10.402 1.00 81.19 100 VAL A O 1
ATOM 787 N N . SER A 1 101 ? 5.509 8.453 -11.192 1.00 78.19 101 SER A N 1
ATOM 788 C CA . SER A 1 101 ? 5.957 7.630 -10.054 1.00 78.19 101 SER A CA 1
ATOM 789 C C . SER A 1 101 ? 7.457 7.280 -10.105 1.00 78.19 101 SER A C 1
ATOM 791 O O . SER A 1 101 ? 7.945 6.442 -9.338 1.00 78.19 101 SER A O 1
ATOM 793 N N . GLY A 1 102 ? 8.207 7.885 -11.030 1.00 81.19 102 GLY A N 1
ATOM 794 C CA . GLY A 1 102 ? 9.654 7.765 -11.118 1.00 81.19 102 GLY A CA 1
ATOM 795 C C . GLY A 1 102 ? 10.154 6.425 -11.651 1.00 81.19 102 GLY A C 1
ATOM 796 O O . GLY A 1 102 ? 11.227 5.984 -11.233 1.00 81.19 102 GLY A O 1
ATOM 797 N N . VAL A 1 103 ? 9.379 5.758 -12.507 1.00 84.44 103 VAL A N 1
ATOM 798 C CA . VAL A 1 103 ? 9.892 4.661 -13.334 1.00 84.44 103 VAL A CA 1
ATOM 799 C C . VAL A 1 103 ? 10.771 5.241 -14.446 1.00 84.44 103 VAL A C 1
ATOM 801 O O . VAL A 1 103 ? 10.374 6.195 -15.112 1.00 84.44 103 VAL A O 1
ATOM 804 N N . GLU A 1 104 ? 11.949 4.658 -14.654 1.00 85.31 104 GLU A N 1
ATOM 805 C CA . GLU A 1 104 ? 12.903 5.041 -15.698 1.00 85.31 104 GLU A CA 1
ATOM 806 C C . GLU A 1 104 ? 12.314 4.821 -17.104 1.00 85.31 104 GLU A C 1
ATOM 808 O O . GLU A 1 104 ? 11.623 3.831 -17.362 1.00 85.31 104 GLU A O 1
ATOM 813 N N . GLU A 1 105 ? 12.619 5.716 -18.051 1.00 85.56 105 GLU A N 1
ATOM 814 C CA . GLU A 1 105 ? 11.981 5.731 -19.382 1.00 85.56 105 GLU A CA 1
ATOM 815 C C . GLU A 1 105 ? 12.185 4.421 -20.168 1.00 85.56 105 GLU A C 1
ATOM 817 O O . GLU A 1 105 ? 11.290 3.958 -20.881 1.00 85.56 105 GLU A O 1
ATOM 822 N N . THR A 1 106 ? 13.343 3.776 -19.991 1.00 84.25 106 THR A N 1
ATOM 823 C CA . THR A 1 106 ? 13.675 2.471 -20.593 1.00 84.25 106 THR A CA 1
ATOM 824 C C . THR A 1 106 ? 12.681 1.378 -20.206 1.00 84.25 106 THR A C 1
ATOM 826 O O . THR A 1 106 ? 12.409 0.466 -20.993 1.00 84.25 106 THR A O 1
ATOM 829 N N . LEU A 1 107 ? 12.111 1.485 -19.007 1.00 85.31 107 LEU A N 1
ATOM 830 C CA . LEU A 1 107 ? 11.143 0.554 -18.460 1.00 85.31 107 LEU A CA 1
ATOM 831 C C . LEU A 1 107 ? 9.707 0.988 -18.750 1.00 85.31 107 LEU A C 1
ATOM 833 O O . LEU A 1 107 ? 8.876 0.142 -19.082 1.00 85.31 107 LEU A O 1
ATOM 837 N N . VAL A 1 108 ? 9.433 2.297 -18.710 1.00 85.12 108 VAL A N 1
ATOM 838 C CA . VAL A 1 108 ? 8.138 2.890 -19.080 1.00 85.12 108 VAL A CA 1
ATOM 839 C C . VAL A 1 108 ? 7.676 2.375 -20.448 1.00 85.12 108 VAL A C 1
ATOM 841 O O . VAL A 1 108 ? 6.536 1.925 -20.581 1.00 85.12 108 VAL A O 1
ATOM 844 N N . GLY A 1 109 ? 8.569 2.328 -21.445 1.00 83.88 109 GLY A N 1
ATOM 845 C CA . GLY A 1 109 ? 8.265 1.816 -22.789 1.00 83.88 109 GLY A CA 1
ATOM 846 C C . GLY A 1 109 ? 7.810 0.348 -22.853 1.00 83.88 109 GLY A C 1
ATOM 847 O O . GLY A 1 109 ? 7.169 -0.050 -23.826 1.00 83.88 109 GLY A O 1
ATOM 848 N N . GLN A 1 110 ? 8.088 -0.454 -21.821 1.00 84.62 110 GLN A N 1
ATOM 849 C CA . GLN A 1 110 ? 7.717 -1.873 -21.748 1.00 84.62 110 GLN A CA 1
ATOM 850 C C . GLN A 1 110 ? 6.432 -2.129 -20.948 1.00 84.62 110 GLN A C 1
ATOM 852 O O . GLN A 1 110 ? 5.904 -3.245 -20.953 1.00 84.62 110 GLN A O 1
ATOM 857 N N . ILE A 1 111 ? 5.907 -1.104 -20.273 1.00 84.75 111 ILE A N 1
ATOM 858 C CA . ILE A 1 111 ? 4.668 -1.190 -19.500 1.00 84.75 111 ILE A CA 1
ATOM 859 C C . ILE A 1 111 ? 3.476 -1.208 -20.460 1.00 84.75 111 ILE A C 1
ATOM 861 O O . ILE A 1 111 ? 3.396 -0.420 -21.405 1.00 84.75 111 ILE A O 1
ATOM 865 N N . SER A 1 112 ? 2.533 -2.120 -20.223 1.00 84.69 112 SER A N 1
ATOM 866 C CA . SER A 1 112 ? 1.299 -2.196 -21.013 1.00 84.69 112 SER A CA 1
ATOM 867 C C . SER A 1 112 ? 0.429 -0.957 -20.783 1.00 84.69 112 SER A C 1
ATOM 869 O O . SER A 1 112 ? 0.430 -0.383 -19.699 1.00 84.69 112 SER A O 1
ATOM 871 N N . GLU A 1 113 ? -0.337 -0.536 -21.784 1.00 84.94 113 GLU A N 1
ATOM 872 C CA . GLU A 1 113 ? -1.311 0.543 -21.612 1.00 84.94 113 GLU A CA 1
ATOM 873 C C . GLU A 1 113 ? -2.698 0.070 -22.077 1.00 84.94 113 GLU A C 1
ATOM 875 O O . GLU A 1 113 ? -2.836 -0.311 -23.242 1.00 84.94 113 GLU A O 1
ATOM 880 N N . PRO A 1 114 ? -3.719 0.064 -21.196 1.00 87.62 114 PRO A N 1
ATOM 881 C CA . PRO A 1 114 ? -3.653 0.415 -19.773 1.00 87.62 114 PRO A CA 1
ATOM 882 C C . PRO A 1 114 ? -2.925 -0.644 -18.925 1.00 87.62 114 PRO A C 1
ATOM 884 O O . PRO A 1 114 ? -2.801 -1.802 -19.323 1.00 87.62 114 PRO A O 1
ATOM 887 N N . THR A 1 115 ? -2.483 -0.250 -17.730 1.00 89.00 115 THR A N 1
ATOM 888 C CA . THR A 1 115 ? -2.019 -1.181 -16.689 1.00 89.00 115 THR A CA 1
ATOM 889 C C . THR A 1 115 ? -2.963 -1.144 -15.496 1.00 89.00 115 THR A C 1
ATOM 891 O O . THR A 1 115 ? -3.468 -0.088 -15.121 1.00 89.00 115 THR A O 1
ATOM 894 N N . VAL A 1 116 ? -3.204 -2.308 -14.897 1.00 91.56 116 VAL A N 1
ATOM 895 C CA . VAL A 1 116 ? -4.025 -2.427 -13.691 1.00 91.56 116 VAL A CA 1
ATOM 896 C C . VAL A 1 116 ? -3.238 -1.933 -12.483 1.00 91.56 116 VAL A C 1
ATOM 898 O O . VAL A 1 116 ? -2.150 -2.427 -12.192 1.00 91.56 116 VAL A O 1
ATOM 901 N N . HIS A 1 117 ? -3.835 -1.006 -11.749 1.00 93.56 117 HIS A N 1
ATOM 902 C CA . HIS A 1 117 ? -3.400 -0.545 -10.442 1.00 93.56 117 HIS A CA 1
ATOM 903 C C . HIS A 1 117 ? -4.394 -1.001 -9.370 1.00 93.56 117 HIS A C 1
ATOM 905 O O . HIS A 1 117 ? -5.596 -1.098 -9.625 1.00 93.56 117 HIS A O 1
ATOM 911 N N . CYS A 1 118 ? -3.889 -1.311 -8.180 1.00 95.06 118 CYS A N 1
ATOM 912 C CA . CYS A 1 118 ? -4.672 -1.827 -7.061 1.00 95.06 118 CYS A CA 1
ATOM 913 C C . CYS A 1 118 ? -4.327 -1.044 -5.797 1.00 95.06 118 CYS A C 1
ATOM 915 O O . CYS A 1 118 ? -3.152 -0.935 -5.452 1.00 95.06 118 CYS A O 1
ATOM 917 N N . PHE A 1 119 ? -5.341 -0.560 -5.084 1.00 97.12 119 PHE A N 1
ATOM 918 C CA . PHE A 1 119 ? -5.162 0.253 -3.882 1.00 97.12 119 PHE A CA 1
ATOM 919 C C . PHE A 1 119 ? -6.269 0.009 -2.845 1.00 97.12 119 PHE A C 1
ATOM 921 O O . PHE A 1 119 ? -7.236 -0.713 -3.100 1.00 97.12 119 PHE A O 1
ATOM 928 N N . CYS A 1 120 ? -6.103 0.583 -1.650 1.00 98.56 120 CYS A N 1
ATOM 929 C CA . CYS A 1 120 ? -6.987 0.374 -0.505 1.00 98.56 120 CYS A CA 1
ATOM 930 C C . CYS A 1 120 ? -8.191 1.334 -0.507 1.00 98.56 120 CYS A C 1
ATOM 932 O O . CYS A 1 120 ? -8.063 2.530 -0.771 1.00 98.56 120 CYS A O 1
ATOM 934 N N . ALA A 1 121 ? -9.356 0.817 -0.125 1.00 98.56 121 ALA A N 1
ATOM 935 C CA . ALA A 1 121 ? -10.542 1.595 0.213 1.00 98.56 121 ALA A CA 1
ATOM 936 C C . ALA A 1 121 ? -11.015 1.249 1.627 1.00 98.56 121 ALA A C 1
ATOM 938 O O . ALA A 1 121 ? -10.895 0.104 2.064 1.00 98.56 121 ALA A O 1
ATOM 939 N N . VAL A 1 122 ? -11.566 2.231 2.334 1.00 98.69 122 VAL A N 1
ATOM 940 C CA . VAL A 1 122 ? -11.964 2.118 3.741 1.00 98.69 122 VAL A CA 1
ATOM 941 C C . VAL A 1 122 ? -13.407 2.564 3.895 1.00 98.69 122 VAL A C 1
ATOM 943 O O . VAL A 1 122 ? -13.782 3.613 3.375 1.00 98.69 122 VAL A O 1
ATOM 946 N N . TYR A 1 123 ? -14.229 1.755 4.560 1.00 98.50 123 TYR A N 1
ATOM 947 C CA . TYR A 1 123 ? -15.604 2.128 4.865 1.00 98.50 123 TYR A CA 1
ATOM 948 C C . TYR A 1 123 ? -15.601 3.155 5.989 1.00 98.50 123 TYR A C 1
ATOM 950 O O . TYR A 1 123 ? -15.094 2.867 7.069 1.00 98.50 123 TYR A O 1
ATOM 958 N N . ILE A 1 124 ? -16.168 4.326 5.714 1.00 97.94 124 ILE A N 1
ATOM 959 C CA . ILE A 1 124 ? -16.254 5.421 6.669 1.00 97.94 124 ILE A CA 1
ATOM 960 C C . ILE A 1 124 ? -17.691 5.528 7.171 1.00 97.94 124 ILE A C 1
ATOM 962 O O . ILE A 1 124 ? -18.597 5.911 6.421 1.00 97.94 124 ILE A O 1
ATOM 966 N N . GLU A 1 125 ? -17.902 5.188 8.439 1.00 96.12 125 GLU A N 1
ATOM 967 C CA . GLU A 1 125 ? -19.213 5.014 9.061 1.00 96.12 125 GLU A CA 1
ATOM 968 C C . GLU A 1 125 ? -20.038 6.297 9.002 1.00 96.12 125 GLU A C 1
ATOM 970 O O . GLU A 1 125 ? -21.175 6.275 8.529 1.00 96.12 125 GLU A O 1
ATOM 975 N N . ARG A 1 126 ? -19.437 7.441 9.359 1.00 95.62 126 ARG A N 1
ATOM 976 C CA . ARG A 1 126 ? -20.114 8.750 9.317 1.00 95.62 126 ARG A CA 1
ATOM 977 C C . ARG A 1 126 ? -20.616 9.152 7.926 1.00 95.62 126 ARG A C 1
ATOM 979 O O . ARG A 1 126 ? -21.494 10.005 7.830 1.00 95.62 126 ARG A O 1
ATOM 986 N N . TYR A 1 127 ? -20.062 8.572 6.859 1.00 96.12 127 TYR A N 1
ATOM 987 C CA . TYR A 1 127 ? -20.486 8.821 5.477 1.00 96.12 127 TYR A CA 1
ATOM 988 C C . TYR A 1 127 ? -21.281 7.663 4.866 1.00 96.12 127 TYR A C 1
ATOM 990 O O . TYR A 1 127 ? -21.786 7.806 3.753 1.00 96.12 127 TYR A O 1
ATOM 998 N N . GLY A 1 128 ? -21.376 6.520 5.550 1.00 97.19 128 GLY A N 1
ATOM 999 C CA . GLY A 1 128 ? -22.072 5.332 5.060 1.00 97.19 128 GLY A CA 1
ATOM 1000 C C . GLY A 1 128 ? -21.518 4.774 3.743 1.00 97.19 128 GLY A C 1
ATOM 1001 O O . GLY A 1 128 ? -22.261 4.154 2.982 1.00 97.19 128 GLY A O 1
ATOM 1002 N N . ARG A 1 129 ? -20.242 5.034 3.417 1.00 97.50 129 ARG A N 1
ATOM 1003 C CA . ARG A 1 129 ? -19.633 4.639 2.135 1.00 97.50 129 ARG A CA 1
ATOM 1004 C C . ARG A 1 129 ? -18.137 4.377 2.250 1.00 97.50 129 ARG A C 1
ATOM 1006 O O . ARG A 1 129 ? -17.483 4.834 3.181 1.00 97.50 129 ARG A O 1
ATOM 1013 N N . PHE A 1 130 ? -17.592 3.685 1.253 1.00 98.44 130 PHE A N 1
ATOM 1014 C CA . PHE A 1 130 ? -16.148 3.567 1.087 1.00 98.44 130 PHE A CA 1
ATOM 1015 C C . PHE A 1 130 ? -15.549 4.866 0.543 1.00 98.44 130 PHE A C 1
ATOM 1017 O O . PHE A 1 130 ? -16.076 5.439 -0.414 1.00 98.44 130 PHE A O 1
ATOM 1024 N N . LEU A 1 131 ? -14.440 5.289 1.146 1.00 98.38 131 LEU A N 1
ATOM 1025 C CA . LEU A 1 131 ? -13.519 6.289 0.611 1.00 98.38 131 LEU A CA 1
ATOM 1026 C C . LEU A 1 131 ? -12.203 5.611 0.214 1.00 98.38 131 LEU A C 1
ATOM 1028 O O . LEU A 1 131 ? -11.854 4.540 0.716 1.00 98.38 131 LEU A O 1
ATOM 1032 N N . HIS A 1 132 ? -11.465 6.236 -0.690 1.00 98.00 132 HIS A N 1
ATOM 1033 C CA . HIS A 1 132 ? -10.200 5.722 -1.208 1.00 98.00 132 HIS A CA 1
ATOM 1034 C C . HIS A 1 132 ? -9.001 6.242 -0.414 1.00 98.00 132 HIS A C 1
ATOM 1036 O O . HIS A 1 132 ? -8.924 7.431 -0.115 1.00 98.00 132 HIS A O 1
ATOM 1042 N N . PHE A 1 133 ? -8.046 5.362 -0.119 1.00 97.44 133 PHE A N 1
ATOM 1043 C CA . PHE A 1 133 ? -6.808 5.701 0.579 1.00 97.44 133 PHE A CA 1
ATOM 1044 C C . PHE A 1 133 ? -5.641 4.942 -0.054 1.00 97.44 133 PHE A C 1
ATOM 1046 O O . PHE A 1 133 ? -5.241 3.889 0.432 1.00 97.44 133 PHE A O 1
ATOM 1053 N N . ASP A 1 134 ? -5.085 5.451 -1.148 1.00 96.00 134 ASP A N 1
ATOM 1054 C CA . ASP A 1 134 ? -3.964 4.807 -1.831 1.00 96.00 134 ASP A CA 1
ATOM 1055 C C . ASP A 1 134 ? -2.619 5.127 -1.153 1.00 96.00 134 ASP A C 1
ATOM 1057 O O . ASP A 1 134 ? -2.119 6.254 -1.197 1.00 96.00 134 ASP A O 1
ATOM 1061 N N . GLY A 1 135 ? -2.018 4.113 -0.523 1.00 93.12 135 GLY A N 1
ATOM 1062 C CA . GLY A 1 135 ? -0.690 4.177 0.088 1.00 93.12 135 GLY A CA 1
ATOM 1063 C C . GLY A 1 135 ? 0.482 3.940 -0.874 1.00 93.12 135 GLY A C 1
ATOM 1064 O O . GLY A 1 135 ? 1.594 3.707 -0.398 1.00 93.12 135 GLY A O 1
ATOM 1065 N N . THR A 1 136 ? 0.248 3.926 -2.192 1.00 89.19 136 THR A N 1
ATOM 1066 C CA . THR A 1 136 ? 1.265 3.601 -3.205 1.00 89.19 136 THR A CA 1
ATOM 1067 C C . THR A 1 136 ? 2.269 4.722 -3.423 1.00 89.19 136 THR A C 1
ATOM 1069 O O . THR A 1 136 ? 3.467 4.449 -3.374 1.00 89.19 136 THR A O 1
ATOM 1072 N N . GLU A 1 137 ? 1.789 5.947 -3.649 1.00 82.75 137 GLU A N 1
ATOM 1073 C CA . GLU A 1 137 ? 2.643 7.123 -3.821 1.00 82.75 137 GLU A CA 1
ATOM 1074 C C . GLU A 1 137 ? 3.466 7.376 -2.557 1.00 82.75 137 GLU A C 1
ATOM 1076 O O . GLU A 1 137 ? 2.923 7.479 -1.454 1.00 82.75 137 GLU A O 1
ATOM 1081 N N . ASP A 1 138 ? 4.785 7.449 -2.713 1.00 72.00 138 ASP A N 1
ATOM 1082 C CA . ASP A 1 138 ? 5.670 7.825 -1.620 1.00 72.00 138 ASP A CA 1
ATOM 1083 C C . ASP A 1 138 ? 5.441 9.294 -1.250 1.00 72.00 138 ASP A C 1
ATOM 1085 O O . ASP A 1 138 ? 5.132 10.117 -2.104 1.00 72.00 138 ASP A O 1
ATOM 1089 N N . LEU A 1 139 ? 5.635 9.654 0.022 1.00 61.62 139 LEU A N 1
ATOM 1090 C CA . LEU A 1 139 ? 5.407 11.034 0.477 1.00 61.62 139 LEU A CA 1
ATOM 1091 C C . LEU A 1 139 ? 6.257 12.081 -0.264 1.00 61.62 139 LEU A C 1
ATOM 1093 O O . LEU A 1 139 ? 5.907 13.248 -0.239 1.00 61.62 139 LEU A O 1
ATOM 1097 N N . GLU A 1 140 ? 7.343 11.686 -0.929 1.00 55.53 140 GLU A N 1
ATOM 1098 C CA . GLU A 1 140 ? 8.147 12.597 -1.752 1.00 55.53 140 GLU A CA 1
ATOM 1099 C C . GLU A 1 140 ? 7.610 12.803 -3.163 1.00 55.53 140 GLU A C 1
ATOM 1101 O O . GLU A 1 140 ? 7.915 13.836 -3.757 1.00 55.53 140 GLU A O 1
ATOM 1106 N N . SER A 1 141 ? 6.796 11.884 -3.710 1.00 53.75 141 SER A N 1
ATOM 1107 C CA . SER A 1 141 ? 6.090 12.233 -4.944 1.00 53.75 141 SER A CA 1
ATOM 1108 C C . SER A 1 141 ? 5.219 13.454 -4.672 1.00 53.75 141 SER A C 1
ATOM 1110 O O . SER A 1 141 ? 5.228 14.333 -5.516 1.00 53.75 141 SER A O 1
ATOM 1112 N N . LEU A 1 142 ? 4.644 13.586 -3.458 1.00 52.06 142 LEU A N 1
ATOM 1113 C CA . LEU A 1 142 ? 3.847 14.733 -2.975 1.00 52.06 142 LEU A CA 1
ATOM 1114 C C . LEU A 1 142 ? 4.555 16.102 -3.042 1.00 52.06 142 LEU A C 1
ATOM 1116 O O . LEU A 1 142 ? 3.870 17.122 -3.045 1.00 52.06 142 LEU A O 1
ATOM 1120 N N . GLU A 1 143 ? 5.891 16.142 -3.107 1.00 51.09 143 GLU A N 1
ATOM 1121 C CA . GLU A 1 143 ? 6.672 17.382 -3.273 1.00 51.09 143 GLU A CA 1
ATOM 1122 C C . GLU A 1 143 ? 6.917 17.740 -4.750 1.00 51.09 143 GLU A C 1
ATOM 1124 O O . GLU A 1 143 ? 7.344 18.851 -5.068 1.00 51.09 143 GLU A O 1
ATOM 1129 N N . GLN A 1 144 ? 6.642 16.814 -5.670 1.00 52.69 144 GLN A N 1
ATOM 1130 C CA . GLN A 1 144 ? 6.700 17.038 -7.109 1.00 52.69 144 GLN A CA 1
ATOM 1131 C C . GLN A 1 144 ? 5.348 17.590 -7.581 1.00 52.69 144 GLN A C 1
ATOM 1133 O O . GLN A 1 144 ? 4.292 17.072 -7.230 1.00 52.69 144 GLN A O 1
ATOM 1138 N N . GLU A 1 145 ? 5.357 18.621 -8.431 1.00 57.31 145 GLU A N 1
ATOM 1139 C CA . GLU A 1 145 ? 4.129 19.289 -8.913 1.00 57.31 145 GLU A CA 1
ATOM 1140 C C . GLU A 1 145 ? 3.151 18.341 -9.658 1.00 57.31 145 GLU A C 1
ATOM 1142 O O . GLU A 1 145 ? 1.976 18.663 -9.845 1.00 57.31 145 GLU A O 1
ATOM 1147 N N . ASN A 1 146 ? 3.595 17.132 -10.028 1.00 66.75 146 ASN A N 1
ATOM 1148 C CA . ASN A 1 146 ? 2.856 16.166 -10.842 1.00 66.75 146 ASN A CA 1
ATOM 1149 C C . ASN A 1 146 ? 2.491 14.873 -10.092 1.00 66.75 146 ASN A C 1
ATOM 1151 O O . ASN A 1 146 ? 2.930 13.787 -10.458 1.00 66.75 146 ASN A O 1
ATOM 1155 N N . LEU A 1 147 ? 1.631 14.985 -9.078 1.00 76.06 147 LEU A N 1
ATOM 1156 C CA . LEU A 1 147 ? 1.065 13.822 -8.372 1.00 76.06 147 LEU A CA 1
ATOM 1157 C C . LEU A 1 147 ? 0.066 13.048 -9.213 1.00 76.06 147 LEU A C 1
ATOM 1159 O O . LEU A 1 147 ? -0.746 13.665 -9.913 1.00 76.06 147 LEU A O 1
ATOM 1163 N N . LEU A 1 148 ? 0.062 11.725 -9.046 1.00 83.56 148 LEU A N 1
ATOM 1164 C CA . LEU A 1 148 ? -0.997 10.843 -9.529 1.00 83.56 148 LEU A CA 1
ATOM 1165 C C . LEU A 1 148 ? -2.306 11.099 -8.771 1.00 83.56 148 LEU A C 1
ATOM 1167 O O . LEU A 1 148 ? -3.391 11.037 -9.364 1.00 83.56 148 LEU A O 1
ATOM 1171 N N . LEU A 1 149 ? -2.193 11.384 -7.471 1.00 88.25 149 LEU A N 1
ATOM 1172 C CA . LEU A 1 149 ? -3.311 11.542 -6.554 1.00 88.25 149 LEU A CA 1
ATOM 1173 C C . LEU A 1 149 ? -3.485 12.992 -6.087 1.00 88.25 149 LEU A C 1
ATOM 1175 O O . LEU A 1 149 ? -2.533 13.734 -5.867 1.00 88.25 149 LEU A O 1
ATOM 1179 N N . GLU A 1 150 ? -4.734 13.365 -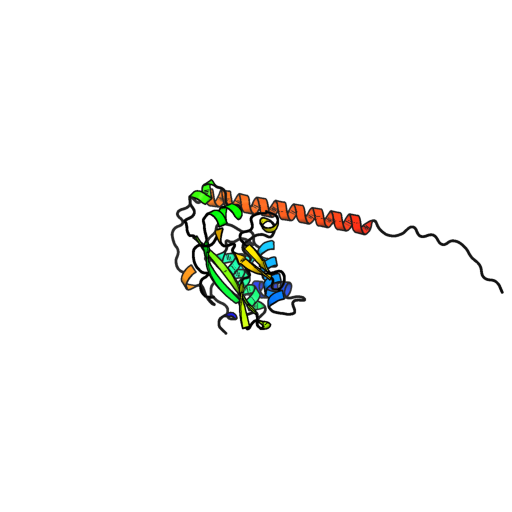5.861 1.00 89.62 150 GLU A N 1
ATOM 1180 C CA . GLU A 1 150 ? -5.150 14.512 -5.062 1.00 89.62 150 GLU A CA 1
ATOM 1181 C C . GLU A 1 150 ? -5.706 14.000 -3.735 1.00 89.62 150 GLU A C 1
ATOM 1183 O O . GLU A 1 150 ? -6.366 12.959 -3.697 1.00 89.62 150 GLU A O 1
ATOM 1188 N N . GLU A 1 151 ? -5.462 14.719 -2.643 1.00 91.12 151 GLU A N 1
ATOM 1189 C CA . GLU A 1 151 ? -5.982 14.361 -1.325 1.00 91.12 151 GLU A CA 1
ATOM 1190 C C . GLU A 1 151 ? -7.027 15.380 -0.867 1.00 91.12 151 GLU A C 1
ATOM 1192 O O . GLU A 1 151 ? -6.800 16.587 -0.884 1.00 91.12 151 GLU A O 1
ATOM 1197 N N . SER A 1 152 ? -8.197 14.890 -0.459 1.00 92.94 152 SER A N 1
ATOM 1198 C CA . SER A 1 152 ? -9.233 15.728 0.141 1.00 92.94 152 SER A CA 1
ATOM 1199 C C . SER A 1 152 ? -8.770 16.255 1.499 1.00 92.94 152 SER A C 1
ATOM 1201 O O . SER A 1 152 ? -8.499 15.466 2.398 1.00 92.94 152 SER A O 1
ATOM 1203 N N . GLU A 1 153 ? -8.767 17.576 1.685 1.00 88.50 153 GLU A N 1
ATOM 1204 C CA . GLU A 1 153 ? -8.367 18.203 2.957 1.00 88.50 153 GLU A CA 1
ATOM 1205 C C . GLU A 1 153 ? -9.245 17.776 4.145 1.00 88.50 153 GLU A C 1
ATOM 1207 O O . GLU A 1 153 ? -8.743 17.550 5.244 1.00 88.50 153 GLU A O 1
ATOM 1212 N N . ASP A 1 154 ? -10.552 17.624 3.915 1.00 87.62 154 ASP A N 1
ATOM 1213 C CA . ASP A 1 154 ? -11.526 17.257 4.952 1.00 87.62 154 ASP A CA 1
ATOM 1214 C C . ASP A 1 154 ? -11.441 15.769 5.329 1.00 87.62 154 ASP A C 1
ATOM 1216 O O . ASP A 1 154 ? -11.452 15.395 6.500 1.00 87.62 154 ASP A O 1
ATOM 1220 N N . THR A 1 155 ? -11.331 14.890 4.330 1.00 91.94 155 THR A N 1
ATOM 1221 C CA . THR A 1 155 ? -11.499 13.440 4.542 1.00 91.94 155 THR A CA 1
ATOM 1222 C C . THR A 1 155 ? -10.210 12.635 4.439 1.00 91.94 155 THR A C 1
ATOM 1224 O O . THR A 1 155 ? -10.180 11.476 4.845 1.00 91.94 155 THR A O 1
ATOM 1227 N N . GLY A 1 156 ? -9.150 13.205 3.870 1.00 93.00 156 GLY A N 1
ATOM 1228 C CA . GLY A 1 156 ? -7.956 12.469 3.459 1.00 93.00 156 GLY A CA 1
ATOM 1229 C C . GLY A 1 156 ? -8.196 11.499 2.295 1.00 93.00 156 GLY A C 1
ATOM 1230 O O . GLY A 1 156 ? -7.307 10.715 1.973 1.00 93.00 156 GLY A O 1
ATOM 1231 N N . GLU A 1 157 ? -9.377 11.504 1.663 1.00 96.44 157 GLU A N 1
ATOM 1232 C CA . GLU A 1 157 ? -9.664 10.640 0.515 1.00 96.44 157 GLU A CA 1
ATOM 1233 C C . GLU A 1 157 ? -8.707 10.956 -0.640 1.00 96.44 157 GLU A C 1
ATOM 1235 O O . GLU A 1 157 ? -8.627 12.100 -1.091 1.00 96.44 157 GLU A O 1
ATOM 1240 N N . THR A 1 158 ? -8.020 9.935 -1.146 1.00 94.69 158 THR A N 1
ATOM 1241 C CA . THR A 1 158 ? -7.148 10.042 -2.320 1.00 94.69 158 THR A CA 1
ATOM 1242 C C . THR A 1 158 ? -7.948 9.856 -3.605 1.00 94.69 158 THR A C 1
ATOM 1244 O O . THR A 1 158 ? -8.698 8.886 -3.736 1.00 94.69 158 THR A O 1
ATOM 1247 N N . ARG A 1 159 ? -7.757 10.732 -4.589 1.00 93.44 159 ARG A N 1
ATOM 1248 C CA . ARG A 1 159 ? -8.455 10.712 -5.881 1.00 93.44 159 ARG A CA 1
ATOM 1249 C C . ARG A 1 159 ? -7.448 10.790 -7.015 1.00 93.44 159 ARG A C 1
ATOM 1251 O O . ARG A 1 159 ? -6.562 11.625 -6.982 1.00 93.44 159 ARG A O 1
ATOM 1258 N N . TYR A 1 160 ? -7.592 9.948 -8.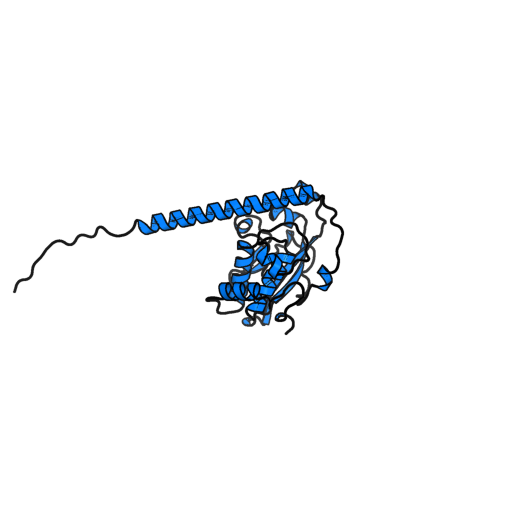029 1.00 90.50 160 TYR A N 1
ATOM 1259 C CA . TYR A 1 160 ? -6.723 10.018 -9.203 1.00 90.50 160 TYR A CA 1
ATOM 1260 C C . TYR A 1 160 ? -7.095 11.212 -10.070 1.00 90.50 160 TYR A C 1
ATOM 1262 O O . TYR A 1 160 ? -8.280 11.423 -10.354 1.00 90.50 160 TYR A O 1
ATOM 1270 N N . LYS A 1 161 ? -6.085 11.929 -10.563 1.00 90.31 161 LYS A N 1
ATOM 1271 C CA . LYS A 1 161 ? -6.303 12.924 -11.617 1.00 90.31 161 LYS A CA 1
ATOM 1272 C C . LYS A 1 161 ? -6.758 12.223 -12.898 1.00 90.31 161 LYS A C 1
ATOM 1274 O O . LYS A 1 161 ? -6.275 11.138 -13.235 1.00 90.31 161 LYS A O 1
ATOM 1279 N N . GLN A 1 162 ? -7.699 12.840 -13.615 1.00 88.00 162 GLN A N 1
ATOM 1280 C CA . GLN A 1 162 ? -8.369 12.207 -14.760 1.00 88.00 162 GLN A CA 1
ATOM 1281 C C . GLN A 1 162 ? -7.404 11.797 -15.878 1.00 88.00 162 GLN A C 1
ATOM 1283 O O . GLN A 1 162 ? -7.615 10.760 -16.506 1.00 88.00 162 GLN A O 1
ATOM 1288 N N . ASP A 1 163 ? -6.322 12.550 -16.072 1.00 89.38 163 ASP A N 1
ATOM 1289 C CA . ASP A 1 163 ? -5.327 12.300 -17.121 1.00 89.38 163 ASP A CA 1
ATOM 1290 C C . ASP A 1 163 ? -4.663 10.920 -16.999 1.00 89.38 163 ASP A C 1
ATOM 1292 O O . ASP A 1 163 ? -4.280 10.308 -18.004 1.00 89.38 163 ASP A O 1
ATOM 1296 N N . PHE A 1 164 ? -4.591 10.388 -15.777 1.00 90.19 164 PHE A N 1
ATOM 1297 C CA . PHE A 1 164 ? -3.968 9.102 -15.483 1.00 90.19 164 PHE A CA 1
ATOM 1298 C C . PHE A 1 164 ? -4.937 7.923 -15.503 1.00 90.19 164 PHE A C 1
ATOM 1300 O O . PHE A 1 164 ? -4.488 6.780 -15.454 1.00 90.19 164 PHE A O 1
ATOM 1307 N N . LEU A 1 165 ? -6.246 8.162 -15.592 1.00 92.06 165 LEU A N 1
ATOM 1308 C CA . LEU A 1 165 ? -7.253 7.107 -15.568 1.00 92.06 165 LEU A CA 1
ATOM 1309 C C . LEU A 1 165 ? -7.622 6.617 -16.972 1.00 92.06 165 LEU A C 1
ATOM 1311 O O . LEU A 1 165 ? -7.647 7.360 -17.958 1.00 92.06 165 LEU A O 1
ATOM 1315 N N . ARG A 1 166 ? -7.969 5.332 -17.061 1.00 93.62 166 ARG A N 1
ATOM 1316 C CA . ARG A 1 166 ? -8.557 4.703 -18.247 1.00 93.62 166 ARG A CA 1
ATOM 1317 C C . ARG A 1 166 ? -9.808 3.924 -17.856 1.00 93.62 166 ARG A C 1
ATOM 1319 O O . ARG A 1 166 ? -9.767 2.725 -17.605 1.00 93.62 166 ARG A O 1
ATOM 1326 N N . GLY A 1 167 ? -10.942 4.618 -17.852 1.00 90.19 167 GLY A N 1
ATOM 1327 C CA . GLY A 1 167 ? -12.235 4.054 -17.460 1.00 90.19 167 GLY A CA 1
ATOM 1328 C C . GLY A 1 167 ? -12.532 4.212 -15.963 1.00 90.19 167 GLY A C 1
ATOM 1329 O O . GLY A 1 167 ? -11.802 4.912 -15.259 1.00 90.19 167 GLY A O 1
ATOM 1330 N N . PRO A 1 168 ? -13.638 3.619 -15.481 1.00 93.00 168 PRO A N 1
ATOM 1331 C CA . PRO A 1 168 ? -14.076 3.782 -14.102 1.00 93.00 168 PRO A CA 1
ATOM 1332 C C . PRO A 1 168 ? -13.211 2.978 -13.125 1.00 93.00 168 PRO A C 1
ATOM 1334 O O . PRO A 1 168 ? -12.587 1.979 -13.487 1.00 93.00 168 PRO A O 1
ATOM 1337 N N . LEU A 1 169 ? -13.243 3.384 -11.857 1.00 95.12 169 LEU A N 1
ATOM 1338 C CA . LEU A 1 169 ? -12.767 2.557 -10.753 1.00 95.12 169 LEU A CA 1
ATOM 1339 C C . LEU A 1 169 ? -13.688 1.338 -10.617 1.00 95.12 169 LEU A C 1
ATOM 1341 O O . LEU A 1 169 ? -14.912 1.456 -10.707 1.00 95.12 169 LEU A O 1
ATOM 1345 N N . GLY A 1 170 ? -13.097 0.166 -10.402 1.00 96.38 170 GLY A N 1
ATOM 1346 C CA . GLY A 1 170 ? -13.844 -1.049 -10.109 1.00 96.38 170 GLY A CA 1
ATOM 1347 C C . GLY A 1 170 ? -14.586 -0.964 -8.768 1.00 96.38 170 GLY A C 1
ATOM 1348 O O . GLY A 1 170 ? -14.265 -0.122 -7.926 1.00 96.38 170 GLY A O 1
ATOM 1349 N N . PRO A 1 171 ? -15.569 -1.850 -8.534 1.00 97.00 171 PRO A N 1
ATOM 1350 C CA . PRO A 1 171 ? -16.234 -1.931 -7.239 1.00 97.00 171 PRO A CA 1
ATOM 1351 C C . PRO A 1 171 ? -15.239 -2.327 -6.141 1.00 97.00 171 PRO A C 1
ATOM 1353 O O . PRO A 1 171 ? -14.260 -3.031 -6.403 1.00 97.00 171 PRO A O 1
ATOM 1356 N N . VAL A 1 172 ? -15.523 -1.923 -4.900 1.00 98.12 172 VAL A N 1
ATOM 1357 C CA . VAL A 1 172 ? -14.703 -2.313 -3.749 1.00 98.12 172 VAL A CA 1
ATOM 1358 C C . VAL A 1 172 ? -14.848 -3.814 -3.500 1.00 98.12 172 VAL A C 1
ATOM 1360 O O . VAL A 1 172 ? -15.951 -4.323 -3.301 1.00 98.12 172 VAL A O 1
ATOM 1363 N N . GLN A 1 173 ? -13.724 -4.522 -3.475 1.00 98.19 173 GLN A N 1
ATOM 1364 C CA . GLN A 1 173 ? -13.661 -5.961 -3.239 1.00 98.19 173 GLN A CA 1
ATOM 1365 C C . GLN A 1 173 ? -13.102 -6.239 -1.846 1.00 98.19 173 GLN A C 1
ATOM 1367 O O . GLN A 1 173 ? -12.094 -5.665 -1.448 1.00 98.19 173 GLN A O 1
ATOM 1372 N N . SER A 1 174 ? -13.720 -7.142 -1.085 1.00 97.94 174 SER A N 1
ATOM 1373 C CA . SER A 1 174 ? -13.176 -7.560 0.215 1.00 97.94 174 SER A CA 1
ATOM 1374 C C . SER A 1 174 ? -12.029 -8.568 0.080 1.00 97.94 174 SER A C 1
ATOM 1376 O O . SER A 1 174 ? -11.280 -8.771 1.032 1.00 97.94 174 SER A O 1
ATOM 1378 N N . ASN A 1 175 ? -11.888 -9.220 -1.075 1.00 97.44 175 ASN A N 1
ATOM 1379 C CA . ASN A 1 175 ? -10.883 -10.249 -1.314 1.00 97.44 175 ASN A CA 1
ATOM 1380 C C . ASN A 1 175 ? -10.441 -10.229 -2.787 1.00 97.44 175 ASN A C 1
ATOM 1382 O O . ASN A 1 175 ? -11.285 -10.314 -3.677 1.00 97.44 175 ASN A O 1
ATOM 1386 N N . ILE A 1 176 ? -9.129 -10.161 -3.026 1.00 95.50 176 ILE A N 1
ATOM 1387 C CA . ILE A 1 176 ? -8.512 -10.213 -4.361 1.00 95.50 176 ILE A CA 1
ATOM 1388 C C . ILE A 1 176 ? -7.655 -11.471 -4.590 1.00 95.50 176 ILE A C 1
ATOM 1390 O O . ILE A 1 176 ? -6.991 -11.562 -5.618 1.00 95.50 176 ILE A O 1
ATOM 1394 N N . ASP A 1 177 ? -7.686 -12.463 -3.692 1.00 94.56 177 ASP A N 1
ATOM 1395 C CA . ASP A 1 177 ? -6.909 -13.713 -3.778 1.00 94.56 177 ASP A CA 1
ATOM 1396 C C . ASP A 1 177 ? -7.057 -14.383 -5.157 1.00 94.56 177 ASP A C 1
ATOM 1398 O O . ASP A 1 177 ? -6.081 -14.830 -5.760 1.00 94.56 177 ASP A O 1
ATOM 1402 N N . HIS A 1 178 ? -8.275 -14.375 -5.706 1.00 91.06 178 HIS A N 1
ATOM 1403 C CA . HIS A 1 178 ? -8.596 -14.931 -7.022 1.00 91.06 178 HIS A CA 1
ATOM 1404 C C . HIS A 1 178 ? -7.851 -14.248 -8.186 1.00 91.06 178 HIS A C 1
ATOM 1406 O O . HIS A 1 178 ? -7.568 -14.892 -9.194 1.00 91.06 178 HIS A O 1
ATOM 1412 N N . LEU A 1 179 ? -7.492 -12.968 -8.051 1.00 88.06 179 LEU A N 1
ATOM 1413 C CA . LEU A 1 179 ? -6.712 -12.218 -9.043 1.00 88.06 179 LEU A CA 1
ATOM 1414 C C . LEU A 1 179 ? -5.207 -12.475 -8.909 1.00 88.06 179 LEU A C 1
ATOM 1416 O O . LEU A 1 179 ? -4.450 -12.321 -9.875 1.00 88.06 179 LEU A O 1
ATOM 1420 N N . LEU A 1 180 ? -4.755 -12.848 -7.712 1.00 85.88 180 LEU A N 1
ATOM 1421 C CA . LEU A 1 180 ? -3.344 -13.089 -7.405 1.00 85.88 180 LEU A CA 1
ATOM 1422 C C . LEU A 1 180 ? -2.930 -14.533 -7.683 1.00 85.88 180 LEU A C 1
ATOM 1424 O O . LEU A 1 180 ? -1.790 -14.759 -8.080 1.00 85.88 180 LEU A O 1
ATOM 1428 N N . ALA A 1 181 ? -3.875 -15.474 -7.610 1.00 79.00 181 ALA A N 1
ATOM 1429 C CA . ALA A 1 181 ? -3.668 -16.878 -7.959 1.00 79.00 181 ALA A CA 1
ATOM 1430 C C . ALA A 1 181 ? -3.172 -17.088 -9.405 1.00 79.00 181 ALA A C 1
ATOM 1432 O O . ALA A 1 181 ? -2.495 -18.075 -9.695 1.00 79.00 181 ALA A O 1
ATOM 1433 N N . TRP A 1 182 ? -3.471 -16.159 -10.321 1.00 72.25 182 TRP A N 1
ATOM 1434 C CA . TRP A 1 182 ? -3.012 -16.246 -11.705 1.00 72.25 182 TRP A CA 1
ATOM 1435 C C . TRP A 1 182 ? -1.626 -15.619 -11.883 1.00 72.25 182 TRP A C 1
ATOM 1437 O O . TRP A 1 182 ? -1.470 -14.392 -11.842 1.00 72.25 182 TRP A O 1
ATOM 1447 N N . LYS A 1 183 ? -0.618 -16.456 -12.152 1.00 68.62 183 LYS A N 1
ATOM 1448 C CA . LYS A 1 183 ? 0.729 -16.012 -12.531 1.00 68.62 183 LYS A CA 1
ATOM 1449 C C . LYS A 1 183 ? 0.803 -15.820 -14.041 1.00 68.62 183 LYS A C 1
ATOM 1451 O O . LYS A 1 183 ? 0.596 -16.761 -14.802 1.00 68.62 183 LYS A O 1
ATOM 1456 N N . PHE A 1 184 ? 1.092 -14.599 -14.474 1.00 67.56 184 PHE A N 1
ATOM 1457 C CA . PHE A 1 184 ? 1.428 -14.317 -15.866 1.00 67.56 184 PHE A CA 1
ATOM 1458 C C . PHE A 1 184 ? 2.945 -14.167 -15.975 1.00 67.56 184 PHE A C 1
ATOM 1460 O O . PHE A 1 184 ? 3.536 -13.505 -15.118 1.00 67.56 184 PHE A O 1
ATOM 1467 N N . PRO A 1 185 ? 3.591 -14.761 -16.992 1.00 66.62 185 PRO A N 1
ATOM 1468 C CA . PRO A 1 185 ? 5.017 -14.565 -17.196 1.00 66.62 185 PRO A CA 1
ATOM 1469 C C . PRO A 1 185 ? 5.298 -13.077 -17.427 1.00 66.62 185 PRO A C 1
ATOM 1471 O O . PRO A 1 185 ? 4.654 -12.434 -18.264 1.00 66.62 185 PRO A O 1
ATOM 1474 N N . ARG A 1 186 ? 6.248 -12.521 -16.667 1.00 71.38 186 ARG A N 1
ATOM 1475 C CA . ARG A 1 186 ? 6.685 -11.135 -16.855 1.00 71.38 186 ARG A CA 1
ATOM 1476 C C . ARG A 1 186 ? 7.385 -11.023 -18.207 1.00 71.38 186 ARG A C 1
ATOM 1478 O O . ARG A 1 186 ? 8.235 -11.843 -18.537 1.00 71.38 186 ARG A O 1
ATOM 1485 N N . LYS A 1 187 ? 7.014 -10.008 -18.990 1.00 78.06 187 LYS A N 1
ATOM 1486 C CA . LYS A 1 187 ? 7.634 -9.727 -20.298 1.00 78.06 187 LYS A CA 1
ATOM 1487 C C . LYS A 1 187 ? 8.879 -8.844 -20.195 1.00 78.06 187 LYS A C 1
ATOM 1489 O O . LYS A 1 187 ? 9.657 -8.792 -21.138 1.00 78.06 187 LYS A O 1
ATOM 1494 N N . ILE A 1 188 ? 9.034 -8.149 -19.072 1.00 84.50 188 ILE A N 1
ATOM 1495 C CA . ILE A 1 188 ? 10.125 -7.209 -18.827 1.00 84.50 188 ILE A CA 1
ATOM 1496 C C . ILE A 1 188 ? 11.380 -7.992 -18.397 1.00 84.50 188 ILE A C 1
ATOM 1498 O O . ILE A 1 188 ? 11.267 -8.825 -17.493 1.00 84.50 188 ILE A O 1
ATOM 1502 N N . PRO A 1 189 ? 12.559 -7.729 -18.994 1.00 88.69 189 PRO A N 1
ATOM 1503 C CA . PRO A 1 189 ? 13.832 -8.302 -18.565 1.00 88.69 189 PRO A CA 1
ATOM 1504 C C . PRO A 1 189 ? 14.135 -8.052 -17.083 1.00 88.69 189 PRO A C 1
ATOM 1506 O O . PRO A 1 189 ? 13.964 -6.942 -16.579 1.00 88.69 189 PRO A O 1
ATOM 1509 N N . GLN A 1 190 ? 14.643 -9.080 -16.403 1.00 88.69 190 GLN A N 1
ATOM 1510 C CA . GLN A 1 190 ? 14.948 -9.039 -14.970 1.00 88.69 190 GLN A CA 1
ATOM 1511 C C . GLN A 1 190 ? 15.996 -7.971 -14.609 1.00 88.69 190 GLN A C 1
ATOM 1513 O O . GLN A 1 190 ? 15.855 -7.299 -13.595 1.00 88.69 190 GLN A O 1
ATOM 1518 N N . GLU A 1 191 ? 16.996 -7.763 -15.466 1.00 91.12 191 GLU A N 1
ATOM 1519 C CA . GLU A 1 191 ? 18.040 -6.747 -15.277 1.00 91.12 191 GLU A CA 1
ATOM 1520 C C . GLU A 1 191 ? 17.451 -5.331 -15.159 1.00 91.12 191 GLU A C 1
ATOM 1522 O O . GLU A 1 191 ? 17.745 -4.616 -14.207 1.00 91.12 191 GLU A O 1
ATOM 1527 N N . LEU A 1 192 ? 16.512 -4.963 -16.039 1.00 90.19 192 LEU A N 1
ATOM 1528 C CA . LEU A 1 192 ? 15.851 -3.651 -15.994 1.00 90.19 192 LEU A CA 1
ATOM 1529 C C . LEU A 1 192 ? 14.986 -3.474 -14.739 1.00 90.19 192 LEU A C 1
ATOM 1531 O O . LEU A 1 192 ? 14.871 -2.374 -14.199 1.00 90.19 192 LEU A O 1
ATOM 1535 N N . ILE A 1 193 ? 14.373 -4.560 -14.257 1.00 90.69 193 ILE A N 1
ATOM 1536 C CA . ILE A 1 193 ? 13.630 -4.563 -12.990 1.00 90.69 193 ILE A CA 1
ATOM 1537 C C . ILE A 1 193 ? 14.587 -4.308 -11.820 1.00 90.69 193 ILE A C 1
ATOM 1539 O O . ILE A 1 193 ? 14.276 -3.522 -10.926 1.00 90.69 193 ILE A O 1
ATOM 1543 N N . GLU A 1 194 ? 15.749 -4.956 -11.813 1.00 92.69 194 GLU A N 1
ATOM 1544 C CA . GLU A 1 194 ? 16.755 -4.813 -10.758 1.00 92.69 194 GLU A CA 1
ATOM 1545 C C . GLU A 1 194 ? 17.402 -3.426 -10.749 1.00 92.69 194 GLU A C 1
ATOM 1547 O O . GLU A 1 194 ? 17.577 -2.845 -9.673 1.00 92.69 194 GLU A O 1
ATOM 1552 N N . GLU A 1 195 ? 17.681 -2.856 -11.921 1.00 92.56 195 GLU A N 1
ATOM 1553 C CA . GLU A 1 195 ? 18.138 -1.472 -12.073 1.00 92.56 195 GLU A CA 1
ATOM 1554 C C . GLU A 1 195 ? 17.110 -0.486 -11.506 1.00 92.56 195 GLU A C 1
ATOM 1556 O O . GLU A 1 195 ? 17.435 0.340 -10.646 1.00 92.56 195 GLU A O 1
ATOM 1561 N N . GLN A 1 196 ? 15.841 -0.627 -11.902 1.00 92.38 196 GLN A N 1
ATOM 1562 C CA . GLN A 1 196 ? 14.753 0.203 -11.392 1.00 92.38 196 GLN A CA 1
ATOM 1563 C C . GLN A 1 196 ? 14.590 0.069 -9.872 1.00 92.38 196 GLN A C 1
ATOM 1565 O O . GLN A 1 196 ? 14.470 1.068 -9.159 1.00 92.38 196 GLN A O 1
ATOM 1570 N N . ASN A 1 197 ? 14.598 -1.157 -9.350 1.00 93.81 197 ASN A N 1
ATOM 1571 C CA . ASN A 1 197 ? 14.474 -1.411 -7.916 1.00 93.81 197 ASN A CA 1
ATOM 1572 C C . ASN A 1 197 ? 15.660 -0.832 -7.138 1.00 93.81 197 ASN A C 1
ATOM 1574 O O . ASN A 1 197 ? 15.485 -0.307 -6.038 1.00 93.81 197 ASN A O 1
ATOM 1578 N N . SER A 1 198 ? 16.860 -0.860 -7.715 1.00 93.44 198 SER A N 1
ATOM 1579 C CA . SER A 1 198 ? 18.037 -0.201 -7.145 1.00 93.44 198 SER A CA 1
ATOM 1580 C C . SER A 1 198 ? 17.863 1.319 -7.097 1.00 93.44 198 SER A C 1
ATOM 1582 O O . SER A 1 198 ? 18.187 1.929 -6.076 1.00 93.44 198 SER A O 1
ATOM 1584 N N . SER A 1 199 ? 17.287 1.928 -8.141 1.00 90.69 199 SER A N 1
ATOM 1585 C CA . SER A 1 199 ? 16.927 3.356 -8.160 1.00 90.69 199 SER A CA 1
ATOM 1586 C C . SER A 1 199 ? 15.913 3.701 -7.059 1.00 90.69 199 SER A C 1
ATOM 1588 O O . SER A 1 199 ? 16.131 4.637 -6.283 1.00 90.69 199 SER A O 1
ATOM 1590 N N . TYR A 1 200 ? 14.853 2.899 -6.899 1.00 90.50 200 TYR A N 1
ATOM 1591 C CA . TYR A 1 200 ? 13.871 3.070 -5.821 1.00 90.50 200 TYR A CA 1
ATOM 1592 C C . TYR A 1 200 ? 14.496 2.998 -4.422 1.00 90.50 200 TYR A C 1
ATOM 1594 O O . TYR A 1 200 ? 14.321 3.918 -3.618 1.00 90.50 200 TYR A O 1
ATOM 1602 N N . ARG A 1 201 ? 15.286 1.956 -4.139 1.00 92.19 201 ARG A N 1
ATOM 1603 C CA . ARG A 1 201 ? 15.952 1.786 -2.835 1.00 92.19 201 ARG A CA 1
ATOM 1604 C C . ARG A 1 201 ? 16.951 2.900 -2.546 1.00 92.19 201 ARG A C 1
ATOM 1606 O O . ARG A 1 201 ? 17.009 3.404 -1.424 1.00 92.19 201 ARG A O 1
ATOM 1613 N N . LYS A 1 202 ? 17.732 3.304 -3.555 1.00 90.94 202 LYS A N 1
ATOM 1614 C CA . LYS A 1 202 ? 18.693 4.406 -3.432 1.00 90.94 202 LYS A CA 1
ATOM 1615 C C . LYS A 1 202 ? 17.980 5.705 -3.081 1.00 90.94 202 LYS A C 1
ATOM 1617 O O . LYS A 1 202 ? 18.425 6.379 -2.155 1.00 90.94 202 LYS A O 1
ATOM 1622 N N . ARG A 1 203 ? 16.879 6.027 -3.775 1.00 85.75 203 ARG A N 1
ATOM 1623 C CA . ARG A 1 203 ? 16.044 7.184 -3.433 1.00 85.75 203 ARG A CA 1
ATOM 1624 C C . ARG A 1 203 ? 15.604 7.094 -1.985 1.00 85.75 203 ARG A C 1
ATOM 1626 O O . ARG A 1 203 ? 16.043 7.939 -1.219 1.00 85.75 203 ARG A O 1
ATOM 1633 N N . ARG A 1 204 ? 14.905 6.020 -1.585 1.00 86.75 204 ARG A N 1
ATOM 1634 C CA . ARG A 1 204 ? 14.422 5.798 -0.205 1.00 86.75 204 ARG A CA 1
ATOM 1635 C C . ARG A 1 204 ? 15.505 6.011 0.861 1.00 86.75 204 ARG A C 1
ATOM 1637 O O . ARG A 1 204 ? 15.239 6.643 1.881 1.00 86.75 204 ARG A O 1
ATOM 1644 N N . ARG A 1 205 ? 16.727 5.516 0.638 1.00 87.69 205 ARG A N 1
ATOM 1645 C CA . ARG A 1 205 ? 17.853 5.711 1.567 1.00 87.69 205 ARG A CA 1
ATOM 1646 C C . ARG A 1 205 ? 18.234 7.186 1.724 1.00 87.69 205 ARG A C 1
ATOM 1648 O O . ARG A 1 205 ? 18.414 7.643 2.849 1.00 87.69 205 ARG A O 1
ATOM 1655 N N . LEU A 1 206 ? 18.345 7.922 0.619 1.00 85.31 206 LEU A N 1
ATOM 1656 C CA . LEU A 1 206 ? 18.667 9.354 0.647 1.00 85.31 206 LEU A CA 1
ATOM 1657 C C . LEU A 1 206 ? 17.588 10.165 1.390 1.00 85.31 206 LEU A C 1
ATOM 1659 O O . LEU A 1 206 ? 17.927 11.110 2.104 1.00 85.31 206 LEU A O 1
ATOM 1663 N N . GLN A 1 207 ? 16.316 9.759 1.290 1.00 77.06 207 GLN A N 1
ATOM 1664 C CA . GLN A 1 207 ? 15.199 10.364 2.039 1.00 77.06 207 GLN A CA 1
ATOM 1665 C C . GLN A 1 207 ? 15.399 10.200 3.545 1.00 77.06 207 GLN A C 1
ATOM 1667 O O . GLN A 1 207 ? 15.375 11.173 4.297 1.00 77.06 207 GLN A O 1
ATOM 1672 N N . ALA A 1 208 ? 15.656 8.963 3.982 1.00 81.12 208 ALA A N 1
ATOM 1673 C CA . ALA A 1 208 ? 15.857 8.642 5.391 1.00 81.12 208 ALA A CA 1
ATOM 1674 C C . ALA A 1 208 ? 17.047 9.418 5.983 1.00 81.12 208 ALA A C 1
ATOM 1676 O O . ALA A 1 208 ? 16.960 9.944 7.092 1.00 81.12 208 ALA A O 1
ATOM 1677 N N . GLU A 1 209 ? 18.139 9.554 5.223 1.00 83.44 209 GLU A N 1
ATOM 1678 C CA . GLU A 1 209 ? 19.306 10.349 5.621 1.00 83.44 209 GLU A CA 1
ATOM 1679 C C . GLU A 1 209 ? 18.985 11.854 5.711 1.00 83.44 209 GLU A C 1
ATOM 1681 O O . GLU A 1 209 ? 19.470 12.537 6.615 1.00 83.44 209 GLU A O 1
ATOM 1686 N N . THR A 1 210 ? 18.152 12.381 4.810 1.00 78.81 210 THR A N 1
ATOM 1687 C CA . THR A 1 210 ? 17.757 13.800 4.797 1.00 78.81 210 THR A CA 1
ATOM 1688 C C . THR A 1 210 ? 16.821 14.137 5.957 1.00 78.81 210 THR A C 1
ATOM 1690 O O . THR A 1 210 ? 17.065 15.112 6.668 1.00 78.81 210 THR A O 1
ATOM 1693 N N . GLN A 1 211 ? 15.814 13.296 6.211 1.00 73.38 211 GLN A N 1
ATOM 1694 C CA . GLN A 1 211 ? 14.887 13.450 7.338 1.00 73.38 211 GLN A CA 1
ATOM 1695 C C . GLN A 1 211 ? 15.599 13.341 8.694 1.00 73.38 211 GLN A C 1
ATOM 1697 O O . GLN A 1 211 ? 15.313 14.110 9.610 1.00 73.38 211 GLN A O 1
ATOM 1702 N N . ALA A 1 212 ? 16.575 12.435 8.823 1.00 75.31 212 ALA A N 1
ATOM 1703 C CA . ALA A 1 212 ? 17.384 12.343 10.037 1.00 75.31 212 ALA A CA 1
ATOM 1704 C C . ALA A 1 212 ? 18.173 13.641 10.297 1.00 75.31 212 ALA A C 1
ATOM 1706 O O . ALA A 1 212 ? 18.233 14.112 11.430 1.00 75.31 212 ALA A O 1
ATOM 1707 N N . ARG A 1 213 ? 18.728 14.261 9.244 1.00 73.94 213 ARG A N 1
ATOM 1708 C CA . ARG A 1 213 ? 19.496 15.517 9.345 1.00 73.94 213 ARG A CA 1
ATOM 1709 C C . ARG A 1 213 ? 18.636 16.743 9.651 1.00 73.94 213 ARG A C 1
ATOM 1711 O O . ARG A 1 213 ? 19.110 17.659 10.326 1.00 73.94 213 ARG A O 1
ATOM 1718 N N . SER A 1 214 ? 17.408 16.815 9.135 1.00 70.12 214 SER A N 1
ATOM 1719 C CA . SER A 1 214 ? 16.491 17.915 9.461 1.00 70.12 214 SER A CA 1
ATOM 1720 C C . SER A 1 214 ? 16.024 17.828 10.913 1.00 70.12 214 SER A C 1
ATOM 1722 O O . SER A 1 214 ? 15.972 18.853 11.590 1.00 70.12 214 SER A O 1
ATOM 1724 N N . PHE A 1 215 ? 15.775 16.615 11.418 1.00 63.47 215 PHE A N 1
ATOM 1725 C CA . PHE A 1 215 ? 15.397 16.391 12.813 1.00 63.47 215 PHE A CA 1
ATOM 1726 C C . PHE A 1 215 ? 16.503 16.834 13.783 1.00 63.47 215 PHE A C 1
ATOM 1728 O O . PHE A 1 215 ? 16.239 17.628 14.683 1.00 63.47 215 PHE A O 1
ATOM 1735 N N . THR A 1 216 ? 17.761 16.452 13.526 1.00 63.88 216 THR A N 1
ATOM 1736 C CA . THR A 1 216 ? 18.903 16.881 14.357 1.00 63.88 216 THR A CA 1
ATOM 1737 C C . THR A 1 216 ? 19.097 18.401 14.362 1.00 63.88 216 THR A C 1
ATOM 1739 O O . THR A 1 216 ? 19.389 18.980 15.403 1.00 63.88 216 THR A O 1
ATOM 1742 N N . ARG A 1 217 ? 18.878 19.084 13.226 1.00 60.84 217 ARG A N 1
ATOM 1743 C CA . ARG A 1 217 ? 18.982 20.556 13.153 1.00 60.84 217 ARG A CA 1
ATOM 1744 C C . ARG A 1 217 ? 17.880 21.273 13.936 1.00 60.84 217 ARG A C 1
ATOM 1746 O O . ARG A 1 217 ? 18.133 22.335 14.499 1.00 60.84 217 ARG A O 1
ATOM 1753 N N . HIS A 1 218 ? 16.666 20.724 13.960 1.00 55.38 218 HIS A N 1
ATOM 1754 C CA . HIS A 1 218 ? 15.568 21.290 14.745 1.00 55.38 218 HIS A CA 1
ATOM 1755 C C . HIS A 1 218 ? 15.780 21.098 16.254 1.00 55.38 218 HIS A C 1
ATOM 1757 O O . HIS A 1 218 ? 15.513 22.028 17.015 1.00 55.38 218 HIS A O 1
ATOM 1763 N N . GLU A 1 219 ? 16.326 19.957 16.687 1.00 54.28 219 GLU A N 1
ATOM 1764 C CA . GLU A 1 219 ? 16.696 19.734 18.092 1.00 54.28 219 GLU A CA 1
ATOM 1765 C C . GLU A 1 219 ? 17.800 20.703 18.550 1.00 54.28 219 GLU A C 1
ATOM 1767 O O . GLU A 1 219 ? 17.630 21.376 19.569 1.00 54.28 219 GLU A O 1
ATOM 1772 N N . GLU A 1 220 ? 18.864 20.881 17.759 1.00 55.03 220 GLU A N 1
ATOM 1773 C CA . GLU A 1 220 ? 19.949 21.835 18.051 1.00 55.03 220 GLU A CA 1
ATOM 1774 C C . GLU A 1 220 ? 19.461 23.295 18.116 1.00 55.03 220 GLU A C 1
ATOM 1776 O O . GLU A 1 220 ? 19.877 24.052 18.995 1.00 55.03 220 GLU A O 1
ATOM 1781 N N . ALA A 1 221 ? 18.539 23.694 17.234 1.00 55.88 221 ALA A N 1
ATOM 1782 C CA . ALA A 1 221 ? 17.962 25.040 17.235 1.00 55.88 221 ALA A CA 1
ATOM 1783 C C . ALA A 1 221 ? 17.007 25.287 18.421 1.00 55.88 221 ALA A C 1
ATOM 1785 O O . ALA A 1 221 ? 16.931 26.407 18.927 1.00 55.88 221 ALA A O 1
ATOM 1786 N N . SER A 1 222 ? 16.294 24.255 18.884 1.00 55.44 222 SER A N 1
ATOM 1787 C CA . SER A 1 222 ? 15.374 24.348 20.029 1.00 55.44 222 SER A CA 1
ATOM 1788 C C . SER A 1 222 ? 16.080 24.302 21.392 1.00 55.44 222 SER A C 1
ATOM 1790 O O . SER A 1 222 ? 15.597 24.899 22.352 1.00 55.44 222 SER A O 1
ATOM 1792 N N . GLY A 1 223 ? 17.257 23.669 21.475 1.00 48.94 223 GLY A N 1
ATOM 1793 C CA . GLY A 1 223 ? 18.089 23.623 22.684 1.00 48.94 223 GLY A CA 1
ATOM 1794 C C . GLY A 1 223 ? 18.876 24.907 22.975 1.00 48.94 223 GLY A C 1
ATOM 1795 O O . GLY A 1 223 ? 19.398 25.067 24.076 1.00 48.94 223 GLY A O 1
ATOM 1796 N N . ALA A 1 224 ? 18.952 25.843 22.024 1.00 53.34 224 ALA A N 1
ATOM 1797 C CA . ALA A 1 224 ? 19.720 27.084 22.156 1.00 53.34 224 ALA A CA 1
ATOM 1798 C C . ALA A 1 224 ? 18.947 28.256 22.801 1.00 53.34 224 ALA A C 1
ATOM 1800 O O . ALA A 1 224 ? 19.489 29.357 22.907 1.00 53.34 224 ALA A O 1
ATOM 1801 N N . ALA A 1 225 ? 17.698 28.059 23.241 1.00 52.84 225 ALA A N 1
ATOM 1802 C CA . ALA A 1 225 ? 16.853 29.142 23.744 1.00 52.84 225 ALA A CA 1
ATOM 1803 C C . ALA A 1 225 ? 16.383 28.934 25.197 1.00 52.84 225 ALA A C 1
ATOM 1805 O O . ALA A 1 225 ? 15.276 28.442 25.409 1.00 52.84 225 ALA A O 1
ATOM 1806 N N . SER A 1 226 ? 17.189 29.361 26.190 1.00 46.72 226 SER A N 1
ATOM 1807 C CA . SER A 1 226 ? 16.753 29.899 27.512 1.00 46.72 226 SER A CA 1
ATOM 1808 C C . SER A 1 226 ? 17.932 30.240 28.458 1.00 46.72 226 SER A C 1
ATOM 1810 O O . SER A 1 226 ? 18.977 29.607 28.361 1.00 46.72 226 SER A O 1
ATOM 1812 N N . PRO A 1 227 ? 17.790 31.163 29.439 1.00 50.50 227 PRO A N 1
ATOM 1813 C CA . PRO A 1 227 ? 17.565 32.600 29.259 1.00 50.50 227 PRO A CA 1
ATOM 1814 C C . PRO A 1 227 ? 18.596 33.448 30.050 1.00 50.50 227 PRO A C 1
ATOM 1816 O O . PRO A 1 227 ? 18.880 33.172 31.212 1.00 50.50 227 PRO A O 1
ATOM 1819 N N . ASN A 1 228 ? 19.085 34.556 29.484 1.00 47.66 228 ASN A N 1
ATOM 1820 C CA . ASN A 1 228 ? 19.707 35.618 30.287 1.00 47.66 228 ASN A CA 1
ATOM 1821 C C . ASN A 1 228 ? 18.631 36.647 30.656 1.00 47.66 228 ASN A C 1
ATOM 1823 O O . ASN A 1 228 ? 18.326 37.547 29.877 1.00 47.66 228 ASN A O 1
ATOM 1827 N N . GLY A 1 229 ? 18.041 36.478 31.840 1.00 41.56 229 GLY A N 1
ATOM 1828 C CA . GLY A 1 229 ? 17.102 37.413 32.455 1.00 41.56 229 GLY A CA 1
ATOM 1829 C C . GLY A 1 229 ? 17.532 37.710 33.887 1.00 41.56 229 GLY A C 1
ATOM 1830 O O . GLY A 1 229 ? 17.291 36.927 34.796 1.00 41.56 229 GLY A O 1
ATOM 1831 N N . SER A 1 230 ? 18.209 38.839 34.044 1.00 49.38 230 SER A N 1
ATOM 1832 C CA . SER A 1 230 ? 18.681 39.464 35.278 1.00 49.38 230 SER A CA 1
ATOM 1833 C C . SER A 1 230 ? 17.586 39.716 36.322 1.00 49.38 230 SER A C 1
ATOM 1835 O O . SER A 1 230 ? 16.553 40.297 35.990 1.00 49.38 230 SER A O 1
ATOM 1837 N N . SER A 1 231 ? 17.882 39.456 37.598 1.00 41.81 231 SER A N 1
ATOM 1838 C CA . SER A 1 231 ? 17.298 40.209 38.717 1.00 41.81 231 SER A CA 1
ATOM 1839 C C . SER A 1 231 ? 18.245 40.213 39.923 1.00 41.81 231 SER A C 1
ATOM 1841 O O . SER A 1 231 ? 18.200 39.322 40.770 1.00 41.81 231 SER A O 1
ATOM 1843 N N . ASP A 1 232 ? 19.101 41.230 39.978 1.00 45.16 232 ASP A N 1
ATOM 1844 C CA . ASP A 1 232 ? 19.753 41.693 41.204 1.00 45.16 232 ASP A CA 1
ATOM 1845 C C . ASP A 1 232 ? 18.827 42.686 41.927 1.00 45.16 232 ASP A C 1
ATOM 1847 O O . ASP A 1 232 ? 18.200 43.527 41.280 1.00 45.16 232 ASP A O 1
ATOM 1851 N N . GLY A 1 233 ? 18.817 42.648 43.265 1.00 38.91 233 GLY A N 1
ATOM 1852 C CA . GLY A 1 233 ? 18.584 43.857 44.069 1.00 38.91 233 GLY A CA 1
ATOM 1853 C C . GLY A 1 233 ? 17.392 43.884 45.031 1.00 38.91 233 GLY A C 1
ATOM 1854 O O . GLY A 1 233 ? 16.386 44.528 44.770 1.00 38.91 233 GLY A O 1
ATOM 1855 N N . LEU A 1 234 ? 17.570 43.236 46.187 1.00 44.69 234 LEU A N 1
ATOM 1856 C CA . LEU A 1 234 ? 17.279 43.726 47.549 1.00 44.69 234 LEU A CA 1
ATOM 1857 C C . LEU A 1 234 ? 16.420 45.008 47.724 1.00 44.69 234 LEU A C 1
ATOM 1859 O O . LEU A 1 234 ? 16.845 46.095 47.352 1.00 44.69 234 LEU A O 1
ATOM 1863 N N . ALA A 1 235 ? 15.359 44.931 48.539 1.00 45.44 235 ALA A N 1
ATOM 1864 C CA . ALA A 1 235 ? 15.398 45.274 49.977 1.00 45.44 235 ALA A CA 1
ATOM 1865 C C . ALA A 1 235 ? 14.006 45.642 50.525 1.00 45.44 235 ALA A C 1
ATOM 1867 O O . ALA A 1 235 ? 13.355 46.583 50.081 1.00 45.44 235 ALA A O 1
ATOM 1868 N N . ALA A 1 236 ? 13.610 44.935 51.581 1.00 47.72 236 ALA A N 1
ATOM 1869 C CA . ALA A 1 236 ? 12.585 45.362 52.522 1.00 47.72 236 ALA A CA 1
ATOM 1870 C C . ALA A 1 236 ? 13.066 46.558 53.362 1.00 47.72 236 ALA A C 1
ATOM 1872 O O . ALA A 1 236 ? 14.251 46.617 53.699 1.00 47.72 236 ALA A O 1
ATOM 1873 N N . ARG A 1 237 ? 12.131 47.404 53.818 1.00 47.16 237 ARG A N 1
ATOM 1874 C CA . ARG A 1 237 ? 11.996 47.801 55.235 1.00 47.16 237 ARG A CA 1
ATOM 1875 C C . ARG A 1 237 ? 10.762 48.685 55.472 1.00 47.16 237 ARG A C 1
ATOM 1877 O O . ARG A 1 237 ? 10.616 49.704 54.812 1.00 47.16 237 ARG A O 1
ATOM 1884 N N . SER A 1 238 ? 9.983 48.227 56.463 1.00 53.38 238 SER A N 1
ATOM 1885 C CA . SER A 1 238 ? 9.137 48.945 57.441 1.00 53.38 238 SER A CA 1
ATOM 1886 C C . SER A 1 238 ? 8.135 49.978 56.946 1.00 53.38 238 SER A C 1
ATOM 1888 O O . SER A 1 238 ? 8.582 51.082 56.570 1.00 53.38 238 SER A O 1
#

Mean predicted aligned error: 7.9 Å